Protein AF-A0A4R5IW03-F1 (afdb_monomer)

Structure (mmCIF, N/CA/C/O backbone):
data_AF-A0A4R5IW03-F1
#
_entry.id   AF-A0A4R5IW03-F1
#
loop_
_atom_site.group_PDB
_atom_site.id
_atom_site.type_symbol
_atom_site.label_atom_id
_atom_site.label_alt_id
_atom_site.label_comp_id
_atom_site.label_asym_id
_atom_site.label_entity_id
_atom_site.label_seq_id
_atom_site.pdbx_PDB_ins_code
_atom_site.Cartn_x
_atom_site.Cartn_y
_atom_site.Cartn_z
_atom_site.occupancy
_atom_site.B_iso_or_equiv
_atom_site.auth_seq_id
_atom_site.auth_comp_id
_atom_site.auth_asym_id
_atom_site.auth_atom_id
_atom_site.pdbx_PDB_model_num
ATOM 1 N N . MET A 1 1 ? 7.936 21.642 -3.792 1.00 61.12 1 MET A N 1
ATOM 2 C CA . MET A 1 1 ? 7.624 20.303 -4.333 1.00 61.12 1 MET A CA 1
ATOM 3 C C . MET A 1 1 ? 8.398 19.291 -3.531 1.00 61.12 1 MET A C 1
ATOM 5 O O . MET A 1 1 ? 9.571 19.540 -3.290 1.00 61.12 1 MET A O 1
ATOM 9 N N . THR A 1 2 ? 7.746 18.208 -3.122 1.00 87.06 2 THR A N 1
ATOM 10 C CA . THR A 1 2 ? 8.348 17.177 -2.263 1.00 87.06 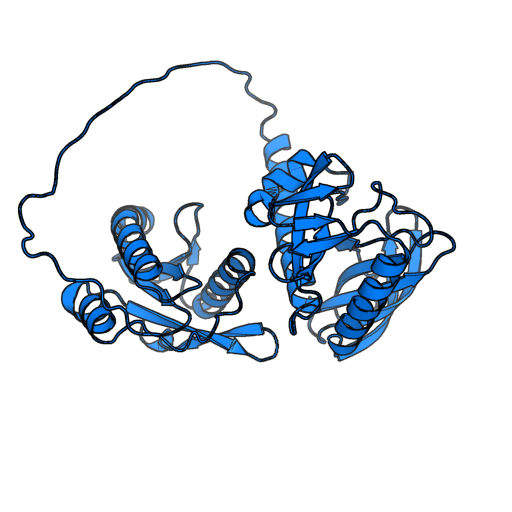2 THR A CA 1
ATOM 11 C C . THR A 1 2 ? 8.975 16.047 -3.082 1.00 87.06 2 THR A C 1
ATOM 13 O O . THR A 1 2 ? 9.985 15.494 -2.666 1.00 87.06 2 THR A O 1
ATOM 16 N N . TYR A 1 3 ? 8.453 15.765 -4.283 1.00 93.31 3 TYR A N 1
ATOM 17 C CA . TYR A 1 3 ? 8.905 14.655 -5.127 1.00 93.31 3 TYR A CA 1
ATOM 18 C C . TYR A 1 3 ? 9.356 15.091 -6.526 1.00 93.31 3 TYR A C 1
ATOM 20 O O . TYR A 1 3 ? 8.884 16.088 -7.084 1.00 93.31 3 TYR A O 1
ATOM 28 N N . ARG A 1 4 ? 10.226 14.278 -7.127 1.00 96.19 4 ARG A N 1
ATOM 29 C CA . ARG A 1 4 ? 10.665 14.348 -8.524 1.00 96.19 4 ARG A CA 1
ATOM 30 C C . ARG A 1 4 ? 10.473 12.988 -9.195 1.00 96.19 4 ARG A C 1
ATOM 32 O O . ARG A 1 4 ? 10.870 11.968 -8.649 1.00 96.19 4 ARG A O 1
ATOM 39 N N . GLU A 1 5 ? 9.882 12.964 -10.386 1.00 96.06 5 GLU A N 1
ATOM 40 C CA . GLU A 1 5 ? 9.809 11.745 -11.197 1.00 96.06 5 GLU A CA 1
ATOM 41 C C . GLU A 1 5 ? 11.190 11.404 -11.765 1.00 96.06 5 GLU A C 1
ATOM 43 O O . GLU A 1 5 ? 11.862 12.257 -12.345 1.00 96.06 5 GLU A O 1
ATOM 48 N N . VAL A 1 6 ? 11.590 10.139 -11.643 1.00 94.94 6 VAL A N 1
ATOM 49 C CA . VAL A 1 6 ? 12.798 9.619 -12.286 1.00 94.94 6 VAL A CA 1
ATOM 50 C C . VAL A 1 6 ? 12.490 9.309 -13.754 1.00 94.94 6 VAL A C 1
ATOM 52 O O . VAL A 1 6 ? 11.756 8.365 -14.055 1.00 94.94 6 VAL A O 1
ATOM 55 N N . ASP A 1 7 ? 13.057 10.090 -14.675 1.00 91.81 7 ASP A N 1
ATOM 56 C CA . ASP A 1 7 ? 12.850 9.968 -16.127 1.00 91.81 7 ASP A CA 1
ATOM 57 C C . ASP A 1 7 ? 14.090 9.482 -16.907 1.00 91.81 7 ASP A C 1
ATOM 59 O O . ASP A 1 7 ? 13.977 9.097 -18.077 1.00 91.81 7 ASP A O 1
ATOM 63 N N . ASP A 1 8 ? 15.257 9.415 -16.260 1.00 92.06 8 ASP A N 1
ATOM 64 C CA . ASP A 1 8 ? 16.466 8.816 -16.826 1.00 92.06 8 ASP A CA 1
ATOM 65 C C . ASP A 1 8 ? 16.325 7.288 -16.938 1.00 92.06 8 ASP A C 1
ATOM 67 O O . ASP A 1 8 ? 16.078 6.575 -15.960 1.00 92.06 8 ASP A O 1
ATOM 71 N N . SER A 1 9 ? 16.513 6.754 -18.147 1.00 89.94 9 SER A N 1
ATOM 72 C CA . SER A 1 9 ? 16.302 5.329 -18.418 1.00 89.94 9 SER A CA 1
ATOM 73 C C . SER A 1 9 ? 17.316 4.416 -17.728 1.00 89.94 9 SER A C 1
ATOM 75 O O . SER A 1 9 ? 16.971 3.280 -17.390 1.00 89.94 9 SER A O 1
ATOM 77 N N . LYS A 1 10 ? 18.541 4.883 -17.452 1.00 91.75 10 LYS A N 1
ATOM 78 C CA . LYS A 1 10 ? 19.522 4.104 -16.685 1.00 91.75 10 LYS A CA 1
ATOM 79 C C . LYS A 1 10 ? 19.106 4.030 -15.221 1.00 91.75 10 LYS A C 1
ATOM 81 O O . LYS A 1 10 ? 19.156 2.937 -14.655 1.00 91.75 10 LYS A O 1
ATOM 86 N N . LEU A 1 11 ? 18.653 5.137 -14.630 1.00 94.00 11 LEU A N 1
ATOM 87 C CA . LEU A 1 11 ? 18.144 5.157 -13.255 1.00 94.00 11 LEU A CA 1
ATOM 88 C C . LEU A 1 11 ? 16.886 4.295 -13.112 1.00 94.00 11 LEU A C 1
ATOM 90 O O . LEU A 1 11 ? 16.838 3.441 -12.229 1.00 94.00 11 LEU A O 1
ATOM 94 N N . ILE A 1 12 ? 15.922 4.400 -14.034 1.00 93.38 12 ILE A N 1
ATOM 95 C CA . ILE A 1 12 ? 14.735 3.525 -14.057 1.00 93.38 12 ILE A CA 1
ATOM 96 C C . ILE A 1 12 ? 15.151 2.048 -14.066 1.00 93.38 12 ILE A C 1
ATOM 98 O O . ILE A 1 12 ? 14.625 1.246 -13.294 1.00 93.38 12 ILE A O 1
ATOM 102 N N . GLN A 1 13 ? 16.124 1.666 -14.900 1.00 91.69 13 GLN A N 1
ATOM 103 C CA . GLN A 1 13 ? 16.616 0.288 -14.937 1.00 91.69 13 GLN A CA 1
ATOM 104 C C . GLN A 1 13 ? 17.318 -0.131 -13.636 1.00 91.69 13 GLN A C 1
ATOM 106 O O . GLN A 1 13 ? 17.194 -1.287 -13.226 1.00 91.69 13 GLN A O 1
ATOM 111 N N . GLN A 1 14 ? 18.053 0.771 -12.982 1.00 94.25 14 GLN A N 1
ATOM 112 C CA . GLN A 1 14 ? 18.681 0.509 -11.684 1.00 94.25 14 GLN A CA 1
ATOM 113 C C . GLN A 1 14 ? 17.633 0.310 -10.583 1.00 94.25 14 GLN A C 1
ATOM 115 O O . GLN A 1 14 ? 17.686 -0.691 -9.867 1.00 94.25 14 GLN A O 1
ATOM 120 N N . HIS A 1 15 ? 16.644 1.199 -10.485 1.00 95.19 15 HIS A N 1
ATOM 121 C CA . HIS A 1 15 ? 15.556 1.079 -9.515 1.00 95.19 15 HIS A CA 1
ATOM 122 C C . HIS A 1 15 ? 14.687 -0.149 -9.788 1.00 95.19 15 HIS A C 1
ATOM 124 O O . HIS A 1 15 ? 14.354 -0.876 -8.857 1.00 95.19 15 HIS A O 1
ATOM 130 N N . HIS A 1 16 ? 14.425 -0.486 -11.054 1.00 94.12 16 HIS A N 1
ATOM 131 C CA . HIS A 1 16 ? 13.744 -1.733 -11.391 1.00 94.12 16 HIS A CA 1
ATOM 132 C C . HIS A 1 16 ? 14.537 -2.973 -10.948 1.00 94.12 16 HIS A C 1
ATOM 134 O O . HIS A 1 16 ? 13.944 -3.929 -10.455 1.00 94.12 16 HIS A O 1
ATOM 140 N N . LYS A 1 17 ? 15.872 -2.988 -11.078 1.00 93.88 17 LYS A N 1
ATOM 141 C CA . LYS A 1 17 ? 16.681 -4.107 -10.558 1.00 93.88 17 LYS A CA 1
ATOM 142 C C . LYS A 1 17 ? 16.504 -4.266 -9.047 1.00 93.88 17 LYS A C 1
ATOM 144 O O . LYS A 1 17 ? 16.357 -5.395 -8.581 1.00 93.88 17 LYS A O 1
ATOM 149 N N . LYS A 1 18 ? 16.479 -3.157 -8.298 1.00 94.56 18 LYS A N 1
ATOM 150 C CA . LYS A 1 18 ? 16.206 -3.169 -6.853 1.00 94.56 18 LYS A CA 1
ATOM 151 C C . LYS A 1 18 ? 14.794 -3.671 -6.544 1.00 94.56 18 LYS A C 1
ATOM 153 O O . LYS A 1 18 ? 14.660 -4.583 -5.733 1.00 94.56 18 LYS A O 1
ATOM 158 N N . LEU A 1 19 ? 13.784 -3.153 -7.250 1.00 94.31 19 LEU A N 1
ATOM 159 C CA . LEU A 1 19 ? 12.386 -3.583 -7.147 1.00 94.31 19 LEU A CA 1
ATOM 160 C C . LEU A 1 19 ? 12.282 -5.093 -7.350 1.00 94.31 19 LEU A C 1
ATOM 162 O O . LEU A 1 19 ? 11.796 -5.812 -6.488 1.00 94.31 19 LEU A O 1
ATOM 166 N N . SER A 1 20 ? 12.809 -5.589 -8.468 1.00 93.12 20 SER A N 1
ATOM 167 C CA . SER A 1 20 ? 12.743 -7.004 -8.823 1.00 93.12 20 SER A CA 1
ATOM 168 C C . SER A 1 20 ? 13.432 -7.881 -7.778 1.00 93.12 20 SER A C 1
ATOM 170 O O . SER A 1 20 ? 12.866 -8.884 -7.352 1.00 93.12 20 SER A O 1
ATOM 172 N N . ALA A 1 21 ? 14.606 -7.476 -7.283 1.00 92.50 21 ALA A N 1
ATOM 173 C CA . ALA A 1 21 ? 15.291 -8.194 -6.213 1.00 92.50 21 ALA A CA 1
ATOM 174 C C . ALA A 1 21 ? 14.479 -8.215 -4.905 1.00 92.50 21 ALA A C 1
ATOM 176 O O . ALA A 1 21 ? 14.406 -9.256 -4.255 1.00 92.50 21 ALA A O 1
ATOM 177 N N . ALA A 1 22 ? 13.856 -7.098 -4.524 1.00 89.31 22 ALA A N 1
ATOM 178 C CA . ALA A 1 22 ? 13.010 -7.020 -3.336 1.00 89.31 22 ALA A CA 1
ATOM 179 C C . ALA A 1 22 ? 11.758 -7.902 -3.461 1.00 89.31 22 ALA A C 1
ATOM 181 O O . ALA A 1 22 ? 11.463 -8.672 -2.551 1.00 89.31 22 ALA A O 1
ATOM 182 N N . LEU A 1 23 ? 11.075 -7.867 -4.607 1.00 90.94 23 LEU A N 1
ATOM 183 C CA . LEU A 1 23 ? 9.872 -8.666 -4.856 1.00 90.94 23 LEU A CA 1
ATOM 184 C C . LEU A 1 23 ? 10.171 -10.165 -4.949 1.00 90.94 23 LEU A C 1
ATOM 186 O O . LEU A 1 23 ? 9.410 -10.972 -4.423 1.00 90.94 23 LEU A O 1
ATOM 190 N N . ILE A 1 24 ? 11.295 -10.549 -5.567 1.00 89.56 24 ILE A N 1
ATOM 191 C CA . ILE A 1 24 ? 11.743 -11.948 -5.601 1.00 89.56 24 ILE A CA 1
ATOM 192 C C . ILE A 1 24 ? 12.060 -12.444 -4.188 1.00 89.56 24 ILE A C 1
ATOM 194 O O . ILE A 1 24 ? 11.679 -13.558 -3.853 1.00 89.56 24 ILE A O 1
ATOM 198 N N . ARG A 1 25 ? 12.719 -11.631 -3.349 1.00 86.88 25 ARG A N 1
ATOM 199 C CA . ARG A 1 25 ? 12.974 -11.989 -1.942 1.00 86.88 25 ARG A CA 1
ATOM 200 C C . ARG A 1 25 ? 11.694 -12.066 -1.106 1.00 86.88 25 ARG A C 1
ATOM 202 O O . ARG A 1 25 ? 11.636 -12.870 -0.186 1.00 86.88 25 ARG A O 1
ATOM 209 N N . GLY A 1 26 ? 10.707 -11.217 -1.394 1.00 81.81 26 GLY A N 1
ATOM 210 C CA . GLY A 1 26 ? 9.421 -11.207 -0.693 1.00 81.81 26 GLY A CA 1
ATOM 211 C C . GLY A 1 26 ? 8.514 -12.385 -1.061 1.00 81.81 26 GLY A C 1
ATOM 212 O O . GLY A 1 26 ? 7.718 -12.821 -0.234 1.00 81.81 26 GLY A O 1
ATOM 213 N N . GLY A 1 27 ? 8.634 -12.917 -2.281 1.00 86.19 27 GLY A N 1
ATOM 214 C CA . GLY A 1 27 ? 7.910 -14.111 -2.712 1.00 86.19 27 GLY A CA 1
ATOM 215 C C . GLY A 1 27 ? 8.445 -15.378 -2.040 1.00 86.19 27 GLY A C 1
ATOM 216 O O . GLY A 1 27 ? 9.627 -15.693 -2.150 1.00 86.19 27 GLY A O 1
ATOM 217 N N . LYS A 1 28 ? 7.570 -16.133 -1.371 1.00 88.94 28 LYS A N 1
ATOM 218 C CA . LYS A 1 28 ? 7.927 -17.384 -0.679 1.00 88.94 28 LYS A CA 1
ATOM 219 C C . LYS A 1 28 ? 7.776 -18.622 -1.559 1.00 88.94 28 LYS A C 1
ATOM 221 O O . LYS A 1 28 ? 8.452 -19.620 -1.330 1.00 88.94 28 LYS A O 1
ATOM 226 N N . PHE A 1 29 ? 6.898 -18.561 -2.557 1.00 92.38 29 PHE A N 1
ATOM 227 C CA . PHE A 1 29 ? 6.566 -19.695 -3.417 1.00 92.38 29 PHE A CA 1
ATOM 228 C C . PHE A 1 29 ? 6.685 -19.310 -4.886 1.00 92.38 29 PHE A C 1
ATOM 230 O O . PHE A 1 29 ? 6.444 -18.161 -5.250 1.00 92.38 29 PHE A O 1
ATOM 237 N N . ARG A 1 30 ? 7.054 -20.264 -5.746 1.00 95.06 30 ARG A N 1
ATOM 238 C CA . ARG A 1 30 ? 7.255 -20.007 -7.174 1.00 95.06 30 ARG A CA 1
ATOM 239 C C . ARG A 1 30 ? 6.771 -21.171 -8.023 1.00 95.06 30 ARG A C 1
ATOM 241 O O . ARG A 1 30 ? 7.189 -22.301 -7.811 1.00 95.06 30 ARG A O 1
ATOM 248 N N . GLU A 1 31 ? 5.963 -20.878 -9.035 1.00 95.25 31 GLU A N 1
ATOM 249 C CA . GLU A 1 31 ? 5.455 -21.881 -9.978 1.00 95.25 31 GLU A CA 1
ATOM 250 C C . GLU A 1 31 ? 5.189 -21.278 -11.361 1.00 95.25 31 GLU A C 1
ATOM 252 O O . GLU A 1 31 ? 5.128 -20.059 -11.525 1.00 95.25 31 GLU A O 1
ATOM 257 N N . LYS A 1 32 ? 5.064 -22.125 -12.388 1.00 96.81 32 LYS A N 1
ATOM 258 C CA . LYS A 1 32 ? 4.632 -21.679 -13.719 1.00 96.81 32 LYS A CA 1
ATOM 259 C C . LYS A 1 32 ? 3.111 -21.598 -13.756 1.00 96.81 32 LYS A C 1
ATOM 261 O O . LYS A 1 32 ? 2.446 -22.586 -13.471 1.00 96.81 32 LYS A O 1
ATOM 266 N N . ARG A 1 33 ? 2.575 -20.448 -14.159 1.00 96.31 33 ARG A N 1
ATOM 267 C CA . ARG A 1 33 ? 1.131 -20.200 -14.252 1.00 96.31 33 ARG A CA 1
ATOM 268 C C . ARG A 1 33 ? 0.762 -19.546 -15.571 1.00 96.31 33 ARG A C 1
ATOM 270 O O . ARG A 1 33 ? 1.589 -18.873 -16.189 1.00 96.31 33 ARG A O 1
ATOM 277 N N . ILE A 1 34 ? -0.484 -19.766 -15.979 1.00 95.44 34 ILE A N 1
ATOM 278 C CA . ILE A 1 34 ? -1.123 -19.049 -17.082 1.00 95.44 34 ILE A CA 1
ATOM 279 C C . ILE A 1 34 ? -1.627 -17.717 -16.524 1.00 95.44 34 ILE A C 1
ATOM 281 O O . ILE A 1 34 ? -2.351 -17.703 -15.530 1.00 95.44 34 ILE A O 1
ATOM 285 N N . ILE A 1 35 ? -1.235 -16.615 -17.154 1.00 93.44 35 ILE A N 1
ATOM 286 C CA . ILE A 1 35 ? -1.664 -15.253 -16.827 1.00 93.44 35 ILE A CA 1
ATOM 287 C C . ILE A 1 35 ? -2.518 -14.751 -17.989 1.00 93.44 35 ILE A C 1
ATOM 289 O O . ILE A 1 35 ? -2.038 -14.722 -19.125 1.00 93.44 35 ILE A O 1
ATOM 293 N N . GLY A 1 36 ? -3.768 -14.386 -17.711 1.00 85.94 36 GLY A N 1
ATOM 294 C CA . GLY A 1 36 ? -4.729 -13.892 -18.695 1.00 85.94 36 GLY A CA 1
ATOM 295 C C . GLY A 1 36 ? -4.754 -12.365 -18.788 1.00 85.94 36 GLY A C 1
ATOM 296 O O . GLY A 1 36 ? -4.564 -11.665 -17.794 1.00 85.94 36 GLY A O 1
ATOM 297 N N . TYR A 1 37 ? -5.003 -11.852 -19.990 1.00 81.25 37 TYR A N 1
ATOM 298 C CA . TYR A 1 37 ? -5.230 -10.438 -20.297 1.00 81.25 37 TYR A CA 1
ATOM 299 C C . TYR A 1 37 ? -6.175 -10.316 -21.511 1.00 81.25 37 TYR A C 1
ATOM 301 O O . TYR A 1 37 ? -6.362 -11.298 -22.227 1.00 81.25 37 TYR A O 1
ATOM 309 N N . PRO A 1 38 ? -6.781 -9.146 -21.795 1.00 66.44 38 PRO A N 1
ATOM 310 C CA . PRO A 1 38 ? -7.857 -9.045 -22.793 1.00 66.44 38 PRO A CA 1
ATOM 311 C C . PRO A 1 38 ? -7.519 -9.585 -24.194 1.00 66.44 38 PRO A C 1
ATOM 313 O O . PRO A 1 38 ? -8.388 -10.113 -24.878 1.00 66.44 38 PRO A O 1
ATOM 316 N N . SER A 1 39 ? -6.258 -9.485 -24.623 1.00 72.50 39 SER A N 1
ATOM 317 C CA . SER A 1 39 ? -5.793 -9.956 -25.934 1.00 72.50 39 SER A CA 1
ATOM 318 C C . SER A 1 39 ? -5.205 -11.376 -25.944 1.00 72.50 39 SER A C 1
ATOM 320 O O . SER A 1 39 ? -4.727 -11.816 -26.989 1.00 72.50 39 SER A O 1
ATOM 322 N N . GLY A 1 40 ? -5.206 -12.105 -24.820 1.00 86.56 40 GLY A N 1
ATOM 323 C CA . GLY A 1 40 ? -4.716 -13.483 -24.771 1.00 86.56 40 GLY A CA 1
ATOM 324 C C . GLY A 1 40 ? -4.199 -13.933 -23.405 1.00 86.56 40 GLY A C 1
ATOM 325 O O . GLY A 1 40 ? -4.664 -13.510 -22.352 1.00 86.56 40 GLY A O 1
ATOM 326 N N . HIS A 1 41 ? -3.234 -14.847 -23.419 1.00 92.06 41 HIS A N 1
ATOM 327 C CA . HIS A 1 41 ? -2.620 -15.370 -22.205 1.00 92.06 41 HIS A CA 1
ATOM 328 C C . HIS A 1 41 ? -1.138 -15.672 -22.420 1.00 92.06 41 HIS A C 1
ATOM 330 O O . HIS A 1 41 ? -0.673 -15.873 -23.542 1.00 92.06 41 HIS A O 1
ATOM 336 N N . THR A 1 42 ? -0.384 -15.725 -21.326 1.00 92.81 42 THR A N 1
ATOM 337 C CA . THR A 1 42 ? 1.023 -16.132 -21.340 1.00 92.81 42 THR A CA 1
ATOM 338 C C . THR A 1 42 ? 1.325 -17.067 -20.180 1.00 92.81 42 THR A C 1
ATOM 340 O O . THR A 1 42 ? 0.796 -16.895 -19.084 1.00 92.81 42 THR A O 1
ATOM 343 N N . THR A 1 43 ? 2.199 -18.048 -20.401 1.00 96.12 43 THR A N 1
ATOM 344 C CA . THR A 1 43 ? 2.658 -18.956 -19.344 1.00 96.12 43 THR A CA 1
ATOM 345 C C . THR A 1 43 ? 4.021 -18.511 -18.840 1.00 96.12 43 THR A C 1
ATOM 347 O O . THR A 1 43 ? 4.998 -18.496 -19.596 1.00 96.12 43 THR A O 1
ATOM 350 N N . ARG A 1 44 ? 4.114 -18.148 -17.558 1.00 96.12 44 ARG A N 1
ATOM 351 C CA . ARG A 1 44 ? 5.334 -17.586 -16.958 1.00 96.12 44 ARG A CA 1
ATOM 352 C C . ARG A 1 44 ? 5.567 -18.105 -15.540 1.00 96.12 44 ARG A C 1
ATOM 354 O O . ARG A 1 44 ? 4.617 -18.514 -14.880 1.00 96.12 44 ARG A O 1
ATOM 361 N N . PRO A 1 45 ? 6.823 -18.107 -15.057 1.00 95.69 45 PRO A N 1
ATOM 362 C CA . PRO A 1 45 ? 7.091 -18.290 -13.639 1.00 95.69 45 PRO A CA 1
ATOM 363 C C . PRO A 1 45 ? 6.573 -17.079 -12.853 1.00 95.69 45 PRO A C 1
ATOM 365 O O . PRO A 1 45 ? 6.891 -15.935 -13.183 1.00 95.69 45 PRO A O 1
ATOM 368 N N . VAL A 1 46 ? 5.815 -17.353 -11.803 1.00 95.31 46 VAL A N 1
ATOM 369 C CA . VAL A 1 46 ? 5.170 -16.374 -10.931 1.00 95.31 46 VAL A CA 1
ATOM 370 C C . VAL A 1 46 ? 5.638 -16.616 -9.501 1.00 95.31 46 VAL A C 1
ATOM 372 O O . VAL A 1 46 ? 5.774 -17.769 -9.095 1.00 95.31 46 VAL A O 1
ATOM 375 N N . ASN A 1 47 ? 5.914 -15.543 -8.758 1.00 94.75 47 ASN A N 1
ATOM 376 C CA . ASN A 1 47 ? 6.246 -15.620 -7.336 1.00 94.75 47 ASN A CA 1
ATOM 377 C C . ASN A 1 47 ? 5.019 -15.228 -6.511 1.00 94.75 47 ASN A C 1
ATOM 379 O O . ASN A 1 47 ? 4.458 -14.162 -6.747 1.00 94.75 47 ASN A O 1
ATOM 383 N N . PHE A 1 48 ? 4.635 -16.058 -5.547 1.00 94.19 48 PHE A N 1
ATOM 384 C CA . PHE A 1 48 ? 3.543 -15.811 -4.610 1.00 94.19 48 PHE A CA 1
ATOM 385 C C . PHE A 1 48 ? 4.100 -15.426 -3.241 1.00 94.19 48 PHE A C 1
ATOM 387 O O . PHE A 1 48 ? 5.091 -15.998 -2.774 1.00 94.19 48 PHE A O 1
ATOM 394 N N . LEU A 1 49 ? 3.448 -14.470 -2.584 1.00 88.38 49 LEU A N 1
ATOM 395 C CA . LEU A 1 49 ? 3.806 -14.018 -1.241 1.00 88.38 49 LEU A CA 1
ATOM 396 C C . LEU A 1 49 ? 3.622 -15.133 -0.197 1.00 88.38 49 LEU A C 1
ATOM 398 O O . LEU A 1 49 ? 4.435 -15.280 0.715 1.00 88.38 49 LEU A O 1
ATOM 402 N N . ASN A 1 50 ? 2.558 -15.926 -0.326 1.00 86.94 50 ASN A N 1
ATOM 403 C CA . ASN A 1 50 ? 2.223 -17.042 0.558 1.00 86.94 50 ASN A CA 1
ATOM 404 C C . ASN A 1 50 ? 1.486 -18.156 -0.226 1.00 86.94 50 ASN A C 1
ATOM 406 O O . ASN A 1 50 ? 1.455 -18.129 -1.452 1.00 86.94 50 ASN A O 1
ATOM 410 N N . ASN A 1 51 ? 0.931 -19.154 0.461 1.00 88.00 51 ASN A N 1
ATOM 411 C CA . ASN A 1 51 ? 0.182 -20.263 -0.145 1.00 88.00 51 ASN A CA 1
ATOM 412 C C . ASN A 1 51 ? -1.334 -20.216 0.146 1.00 88.00 51 ASN A C 1
ATOM 414 O O . ASN A 1 51 ? -2.012 -21.232 -0.002 1.00 88.00 51 ASN A O 1
ATOM 418 N N . GLY A 1 52 ? -1.858 -19.064 0.577 1.00 82.75 52 GLY A N 1
ATOM 419 C CA . GLY A 1 52 ? -3.288 -18.862 0.820 1.00 82.75 52 GLY A CA 1
ATOM 420 C C . GLY A 1 52 ? -4.109 -18.759 -0.470 1.00 82.75 52 GLY A C 1
ATOM 421 O O . GLY A 1 52 ? -3.555 -18.630 -1.561 1.00 82.75 52 GLY A O 1
ATOM 422 N N . GLU A 1 53 ? -5.438 -18.801 -0.333 1.00 79.38 53 GLU A N 1
ATOM 423 C CA . GLU A 1 53 ? -6.401 -18.679 -1.446 1.00 79.38 53 GLU A CA 1
ATOM 424 C C . GLU A 1 53 ? -6.237 -17.374 -2.238 1.00 79.38 53 GLU A C 1
ATOM 426 O O . GLU A 1 53 ? -6.275 -17.379 -3.467 1.00 79.38 53 GLU A O 1
ATOM 431 N N . ASP A 1 54 ? -5.985 -16.271 -1.536 1.00 82.31 54 ASP A N 1
ATOM 432 C CA . ASP A 1 54 ? -5.946 -14.923 -2.106 1.00 82.31 54 ASP A CA 1
ATOM 433 C C . ASP A 1 54 ? -4.526 -14.332 -2.098 1.00 82.31 54 ASP A C 1
ATOM 435 O O . ASP A 1 54 ? -4.281 -13.170 -1.773 1.00 82.31 54 ASP A O 1
ATOM 439 N N . SER A 1 55 ? -3.534 -15.176 -2.389 1.00 88.44 55 SER A N 1
ATOM 440 C CA . SER A 1 55 ? -2.135 -14.773 -2.299 1.00 88.44 55 SER A CA 1
ATOM 441 C C . SER A 1 55 ? -1.760 -13.760 -3.377 1.00 88.44 55 SER A C 1
ATOM 443 O O . SER A 1 55 ? -2.023 -13.968 -4.564 1.00 88.44 55 SER A O 1
ATOM 445 N N . VAL A 1 56 ? -1.078 -12.684 -2.974 1.00 90.06 56 VAL A N 1
ATOM 446 C CA . VAL A 1 56 ? -0.493 -11.719 -3.910 1.00 90.06 56 VAL A CA 1
ATOM 447 C C . VAL A 1 56 ? 0.599 -12.408 -4.711 1.00 90.06 56 VAL A C 1
ATOM 449 O O . VAL A 1 56 ? 1.509 -13.028 -4.149 1.00 90.06 56 VAL A O 1
ATOM 452 N N . TRP A 1 57 ? 0.541 -12.247 -6.025 1.00 93.94 57 TRP A N 1
ATOM 453 C CA . TRP A 1 57 ? 1.541 -12.763 -6.934 1.00 93.94 57 TRP A CA 1
ATOM 454 C C . TRP A 1 57 ? 2.194 -11.665 -7.765 1.00 93.94 57 TRP A C 1
ATOM 456 O O . TRP A 1 57 ? 1.596 -10.631 -8.055 1.00 93.94 57 TRP A O 1
ATOM 466 N N . TYR A 1 58 ? 3.442 -11.912 -8.159 1.00 95.12 58 TYR A N 1
ATOM 467 C CA . TYR A 1 58 ? 4.253 -11.023 -8.984 1.00 95.12 58 TYR A CA 1
ATOM 468 C C . TYR A 1 58 ? 4.929 -11.787 -10.124 1.00 95.12 58 TYR A C 1
ATOM 470 O O . TYR A 1 58 ? 5.540 -12.847 -9.928 1.00 95.12 58 TYR A O 1
ATOM 478 N N . CYS A 1 59 ? 4.869 -11.209 -11.323 1.00 95.06 59 CYS A N 1
ATOM 479 C CA . CYS A 1 59 ? 5.599 -11.670 -12.494 1.00 95.06 59 CYS A CA 1
ATOM 480 C C . CYS A 1 59 ? 6.247 -10.486 -13.217 1.00 95.06 59 CYS A C 1
ATOM 482 O O . CYS A 1 59 ? 5.620 -9.446 -13.410 1.00 95.06 59 CYS A O 1
ATOM 484 N N . SER A 1 60 ? 7.493 -10.656 -13.659 1.00 94.75 60 SER A N 1
ATOM 485 C CA . SER A 1 60 ? 8.198 -9.638 -14.433 1.00 94.75 60 SER A CA 1
ATOM 486 C C . SER A 1 60 ? 9.038 -10.244 -15.539 1.00 94.75 60 SER A C 1
ATOM 488 O O . SER A 1 60 ? 9.628 -11.318 -15.385 1.00 94.75 60 SER A O 1
ATOM 490 N N . TRP A 1 61 ? 9.085 -9.547 -16.668 1.00 93.44 61 TRP A N 1
ATOM 491 C CA . TRP A 1 61 ? 9.962 -9.865 -17.783 1.00 93.44 61 TRP A CA 1
ATOM 492 C C . TRP A 1 61 ? 10.258 -8.613 -18.603 1.00 93.44 61 TRP A C 1
ATOM 494 O O . TRP A 1 61 ? 9.622 -7.570 -18.461 1.00 93.44 61 TRP A O 1
ATOM 504 N N . LYS A 1 62 ? 11.237 -8.729 -19.496 1.00 92.56 62 LYS A N 1
ATOM 505 C CA . LYS A 1 62 ? 11.547 -7.700 -20.486 1.00 92.56 62 LYS A CA 1
ATOM 506 C C . LYS A 1 62 ? 11.050 -8.148 -21.850 1.00 92.56 62 LYS A C 1
ATOM 508 O O . LYS A 1 62 ? 11.249 -9.306 -22.219 1.00 92.56 62 LYS A O 1
ATOM 513 N N . ASN A 1 63 ? 10.411 -7.246 -22.580 1.00 87.62 63 ASN A N 1
ATOM 514 C CA . ASN A 1 63 ? 10.220 -7.371 -24.021 1.00 87.62 63 ASN A CA 1
ATOM 515 C C . ASN A 1 63 ? 11.167 -6.382 -24.738 1.00 87.62 63 ASN A C 1
ATOM 517 O O . ASN A 1 63 ? 12.062 -5.821 -24.106 1.00 87.62 63 ASN A O 1
ATOM 521 N N . ASN A 1 64 ? 11.007 -6.192 -26.049 1.00 82.75 64 ASN A N 1
ATOM 522 C CA . ASN A 1 64 ? 11.926 -5.368 -26.846 1.00 82.75 64 ASN A CA 1
ATOM 523 C C . ASN A 1 64 ? 11.929 -3.879 -26.458 1.00 82.75 64 ASN A C 1
ATOM 525 O O . ASN A 1 64 ? 12.918 -3.190 -26.700 1.00 82.75 64 ASN A O 1
ATOM 529 N N . GLU A 1 65 ? 10.852 -3.373 -25.857 1.00 87.88 65 GLU A N 1
ATOM 530 C CA . GLU A 1 65 ? 10.691 -1.942 -25.576 1.00 87.88 65 GLU A CA 1
ATOM 531 C C . GLU A 1 65 ? 10.499 -1.629 -24.090 1.00 87.88 65 GLU A C 1
ATOM 533 O O . GLU A 1 65 ? 10.751 -0.502 -23.651 1.00 87.88 65 GLU A O 1
ATOM 538 N N . GLU A 1 66 ? 10.038 -2.607 -23.313 1.00 92.69 66 GLU A N 1
ATOM 539 C CA . GLU A 1 66 ? 9.430 -2.400 -22.008 1.00 92.69 66 GLU A CA 1
ATOM 540 C C . GLU A 1 66 ? 9.817 -3.492 -21.011 1.00 92.69 66 GLU A C 1
ATOM 542 O O . GLU A 1 66 ? 10.063 -4.658 -21.331 1.00 92.69 66 GLU A O 1
ATOM 547 N N . ILE A 1 67 ? 9.847 -3.078 -19.754 1.00 93.38 67 ILE A N 1
ATOM 548 C CA . ILE A 1 67 ? 9.866 -3.945 -18.594 1.00 93.38 67 ILE A CA 1
ATOM 549 C C . ILE A 1 67 ? 8.417 -4.093 -18.159 1.00 93.38 67 ILE A C 1
ATOM 551 O O . ILE A 1 67 ? 7.791 -3.110 -17.761 1.00 93.38 67 ILE A O 1
ATOM 555 N N . VAL A 1 68 ? 7.901 -5.313 -18.235 1.00 93.62 68 VAL A N 1
ATOM 556 C CA . VAL A 1 68 ? 6.540 -5.632 -17.817 1.00 93.62 68 VAL A CA 1
ATOM 557 C C . VAL A 1 68 ? 6.584 -6.109 -16.374 1.00 93.62 68 VAL A C 1
ATOM 559 O O . VAL A 1 68 ? 7.370 -6.996 -16.047 1.00 93.62 68 VAL A O 1
ATOM 562 N N . ASN A 1 69 ? 5.753 -5.521 -15.516 1.00 94.81 69 ASN A N 1
ATOM 563 C CA . ASN A 1 69 ? 5.610 -5.925 -14.119 1.00 94.81 69 ASN A CA 1
ATOM 564 C C . ASN A 1 69 ? 4.129 -6.099 -13.822 1.00 94.81 69 ASN A C 1
ATOM 566 O O . ASN A 1 69 ? 3.394 -5.114 -13.772 1.00 94.81 69 ASN A O 1
ATOM 570 N N . LEU A 1 70 ? 3.716 -7.348 -13.644 1.00 93.88 70 LEU A N 1
ATOM 571 C CA . LEU A 1 70 ? 2.337 -7.728 -13.391 1.00 93.88 70 LEU A CA 1
ATOM 572 C C . LEU A 1 70 ? 2.170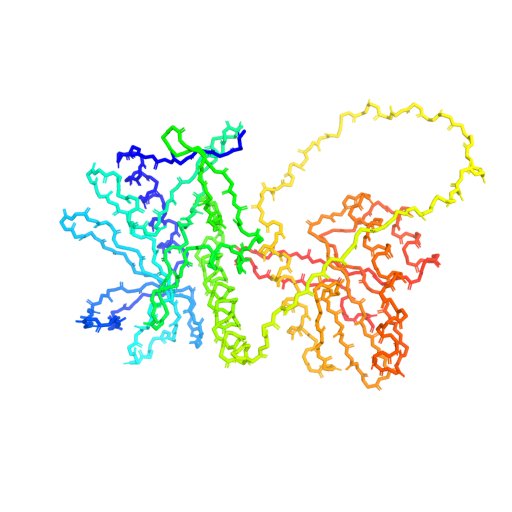 -8.182 -11.950 1.00 93.88 70 LEU A C 1
ATOM 574 O O . LEU A 1 70 ? 2.993 -8.946 -11.435 1.00 93.88 70 LEU A O 1
ATOM 578 N N . PHE A 1 71 ? 1.067 -7.752 -11.355 1.00 92.56 71 PHE A N 1
ATOM 579 C CA . PHE A 1 71 ? 0.634 -8.155 -10.030 1.00 92.56 71 PHE A CA 1
ATOM 580 C C . PHE A 1 71 ? -0.820 -8.590 -10.081 1.00 92.56 71 PHE A C 1
ATOM 582 O O . PHE A 1 71 ? -1.605 -8.053 -10.867 1.00 92.56 71 PHE A O 1
ATOM 589 N N . GLY A 1 72 ? -1.184 -9.525 -9.218 1.00 90.69 72 GLY A N 1
ATOM 590 C CA . GLY A 1 72 ? -2.569 -9.914 -9.014 1.00 90.69 72 GLY A CA 1
ATOM 591 C C . GLY A 1 72 ? -2.724 -10.812 -7.802 1.00 90.69 72 GLY A C 1
ATOM 592 O O . GLY A 1 72 ? -1.799 -10.931 -6.993 1.00 90.69 72 GLY A O 1
ATOM 593 N N . ARG A 1 73 ? -3.873 -11.482 -7.714 1.00 89.12 73 ARG A N 1
ATOM 594 C CA . ARG A 1 73 ? -4.139 -12.492 -6.686 1.00 89.12 73 ARG A CA 1
ATOM 595 C C . ARG A 1 73 ? -4.441 -13.870 -7.237 1.00 89.12 73 ARG A C 1
ATOM 597 O O . ARG A 1 73 ? -4.843 -14.032 -8.392 1.00 89.12 73 ARG A O 1
ATOM 604 N N . GLY A 1 74 ? -4.192 -14.870 -6.403 1.00 90.31 74 GLY A N 1
ATOM 605 C CA . GLY A 1 74 ? -4.612 -16.238 -6.641 1.00 90.31 74 GLY A CA 1
ATOM 606 C C . GLY A 1 74 ? -3.956 -17.235 -5.698 1.00 90.31 74 GLY A C 1
ATOM 607 O O . GLY A 1 74 ? -2.976 -16.947 -5.015 1.00 90.31 74 GLY A O 1
ATOM 608 N N . LYS A 1 75 ? -4.483 -18.455 -5.726 1.00 93.12 75 LYS A N 1
ATOM 609 C CA . LYS A 1 75 ? -4.001 -19.561 -4.906 1.00 93.12 75 LYS A CA 1
ATOM 610 C C . LYS A 1 75 ? -2.783 -20.239 -5.527 1.00 93.12 75 LYS A C 1
ATOM 612 O O . LYS A 1 75 ? -2.832 -20.644 -6.693 1.00 93.12 75 LYS A O 1
ATOM 617 N N . TYR A 1 76 ? -1.719 -20.414 -4.747 1.00 92.75 76 TYR A N 1
ATOM 618 C CA . TYR A 1 76 ? -0.567 -21.243 -5.123 1.00 92.75 76 TYR A CA 1
ATOM 619 C C . TYR A 1 76 ? -0.977 -22.716 -5.306 1.00 92.75 76 TYR A C 1
ATOM 621 O O . TYR A 1 76 ? -1.740 -23.253 -4.503 1.00 92.75 76 TYR A O 1
ATOM 629 N N . GLY A 1 77 ? -0.483 -23.378 -6.355 1.00 91.88 77 GLY A N 1
ATOM 630 C CA . GLY A 1 77 ? -0.809 -24.776 -6.662 1.00 91.88 77 GLY A CA 1
ATOM 631 C C . GLY A 1 77 ? -2.199 -24.988 -7.274 1.00 91.88 77 GLY A C 1
ATOM 632 O O . GLY A 1 77 ? -2.570 -26.121 -7.575 1.00 91.88 77 GLY A O 1
ATOM 633 N N . ALA A 1 78 ? -2.980 -23.922 -7.472 1.00 91.00 78 ALA A N 1
ATOM 634 C CA . ALA A 1 78 ? -4.224 -23.994 -8.227 1.00 91.00 78 ALA A CA 1
ATOM 635 C C . ALA A 1 78 ? -3.964 -23.947 -9.736 1.00 91.00 78 ALA A C 1
ATOM 637 O O . ALA A 1 78 ? -3.063 -23.261 -10.216 1.00 91.00 78 ALA A O 1
ATOM 638 N N . ASN A 1 79 ? -4.838 -24.593 -10.505 1.00 87.38 79 ASN A N 1
ATOM 639 C CA . ASN A 1 79 ? -4.708 -24.677 -11.963 1.00 87.38 79 ASN A CA 1
ATOM 640 C C . ASN A 1 79 ? -5.463 -23.564 -12.708 1.00 87.38 79 ASN A C 1
ATOM 642 O O . ASN A 1 79 ? -5.556 -23.586 -13.932 1.00 87.38 79 ASN A O 1
ATOM 646 N N . HIS A 1 80 ? -6.027 -22.593 -11.985 1.00 88.06 80 HIS A N 1
ATOM 647 C CA . HIS A 1 80 ? -6.790 -21.504 -12.590 1.00 88.06 80 HIS A CA 1
ATOM 648 C C . HIS A 1 80 ? -5.860 -20.470 -13.236 1.00 88.06 80 HIS A C 1
ATOM 650 O O . HIS A 1 80 ? -4.745 -20.223 -12.758 1.00 88.06 80 HIS A O 1
ATOM 656 N N . THR A 1 81 ? -6.341 -19.836 -14.305 1.00 89.62 81 THR A N 1
ATOM 657 C CA . THR A 1 81 ? -5.668 -18.688 -14.925 1.00 89.62 81 THR A CA 1
ATOM 658 C C . THR A 1 81 ? -5.621 -17.525 -13.937 1.00 89.62 81 THR A C 1
ATOM 660 O O . THR A 1 81 ? -6.623 -17.211 -13.299 1.00 89.62 81 THR A O 1
ATOM 663 N N . LEU A 1 82 ? -4.458 -16.890 -13.809 1.00 92.12 82 LEU A N 1
ATOM 664 C CA . LEU A 1 82 ? -4.272 -15.704 -12.981 1.00 92.12 82 LEU A CA 1
ATOM 665 C C . LEU A 1 82 ? -4.732 -14.452 -13.731 1.00 92.12 82 LEU A C 1
ATOM 667 O O . LEU A 1 82 ? -4.395 -14.274 -14.904 1.00 92.12 82 LEU A O 1
ATOM 671 N N . LEU A 1 83 ? -5.458 -13.578 -13.037 1.00 87.12 83 LEU A N 1
ATOM 672 C CA . LEU A 1 83 ? -5.915 -12.290 -13.557 1.00 87.12 83 LEU A CA 1
ATOM 673 C C . LEU A 1 83 ? -5.047 -11.160 -13.008 1.00 87.12 83 LEU A C 1
ATOM 675 O O . LEU A 1 83 ? -4.659 -11.176 -11.842 1.00 87.12 83 LEU A O 1
ATOM 679 N N . ILE A 1 84 ? -4.741 -10.191 -13.865 1.00 87.31 84 ILE A N 1
ATOM 680 C CA . ILE A 1 84 ? -3.895 -9.047 -13.527 1.00 87.31 84 ILE A CA 1
ATOM 681 C C . ILE A 1 84 ? -4.731 -8.024 -12.759 1.00 87.31 84 ILE A C 1
ATOM 683 O O . ILE A 1 84 ? -5.750 -7.552 -13.261 1.00 87.31 84 ILE A O 1
ATOM 687 N N . ASP A 1 85 ? -4.264 -7.638 -11.577 1.00 83.44 85 ASP A N 1
ATOM 688 C CA . ASP A 1 85 ? -4.859 -6.549 -10.806 1.00 83.44 85 ASP A CA 1
ATOM 689 C C . ASP A 1 85 ? -4.182 -5.213 -11.091 1.00 83.44 85 ASP A C 1
ATOM 691 O O . ASP A 1 85 ? -4.847 -4.181 -11.121 1.00 83.44 85 ASP A O 1
ATOM 695 N N . LEU A 1 86 ? -2.863 -5.222 -11.306 1.00 87.00 86 LEU A N 1
ATOM 696 C CA . LEU A 1 86 ? -2.080 -4.000 -11.428 1.00 87.00 86 LEU A CA 1
ATOM 697 C C . LEU A 1 86 ? -0.833 -4.195 -12.293 1.00 87.00 86 LEU A C 1
ATOM 699 O O . LEU A 1 86 ? -0.245 -5.280 -12.340 1.00 87.00 86 LEU A O 1
ATOM 703 N N . GLN A 1 87 ? -0.419 -3.120 -12.969 1.00 90.94 87 GLN A N 1
ATOM 704 C CA . GLN A 1 87 ? 0.748 -3.109 -13.846 1.00 90.94 87 GLN A CA 1
ATOM 705 C C . GLN A 1 87 ? 1.668 -1.928 -13.544 1.00 90.94 87 GLN A C 1
ATOM 707 O O . GLN A 1 87 ? 1.249 -0.776 -13.576 1.00 90.94 87 GLN A O 1
ATOM 712 N N . PHE A 1 88 ? 2.958 -2.203 -13.360 1.00 93.12 88 PHE A N 1
ATOM 713 C CA . PHE A 1 88 ? 3.999 -1.177 -13.223 1.00 93.12 88 PHE A CA 1
ATOM 714 C C . PHE A 1 88 ? 4.987 -1.268 -14.378 1.00 93.12 88 PHE A C 1
ATOM 716 O O . PHE A 1 88 ? 6.172 -1.547 -14.198 1.00 93.12 88 PHE A O 1
ATOM 723 N N . ASN A 1 89 ? 4.487 -1.098 -15.598 1.00 93.62 89 ASN A N 1
ATOM 724 C CA . ASN A 1 89 ? 5.331 -1.224 -16.780 1.00 93.62 89 ASN A CA 1
ATOM 725 C C . ASN A 1 89 ? 6.225 0.013 -16.935 1.00 93.62 89 ASN A C 1
ATOM 727 O O . ASN A 1 89 ? 5.791 1.137 -16.672 1.00 93.62 89 ASN A O 1
ATOM 731 N N . TYR A 1 90 ? 7.458 -0.200 -17.392 1.00 91.06 90 TYR A N 1
ATOM 732 C CA . TYR A 1 90 ? 8.444 0.856 -17.641 1.00 91.06 90 TYR A CA 1
ATOM 733 C C . TYR A 1 90 ? 9.035 0.713 -19.038 1.00 91.06 90 TYR A C 1
ATOM 735 O O . TYR A 1 90 ? 9.165 -0.394 -19.549 1.00 91.06 90 TYR A O 1
ATOM 743 N N . ALA A 1 91 ? 9.474 1.814 -19.637 1.00 88.75 91 ALA A N 1
ATOM 744 C CA . ALA A 1 91 ? 10.189 1.765 -20.905 1.00 88.75 91 ALA A CA 1
ATOM 745 C C . ALA A 1 91 ? 11.689 1.506 -20.690 1.00 88.75 91 ALA A C 1
ATOM 747 O O . ALA A 1 91 ? 12.286 2.044 -19.759 1.00 88.75 91 ALA A O 1
ATOM 748 N N . LEU A 1 92 ? 12.310 0.711 -21.567 1.00 82.75 92 LEU A N 1
ATOM 749 C CA . LEU A 1 92 ? 13.736 0.367 -21.478 1.00 82.75 92 LEU A CA 1
ATOM 750 C C . LEU A 1 92 ? 14.658 1.499 -21.942 1.00 82.75 92 LEU A C 1
ATOM 752 O O . LEU A 1 92 ? 15.700 1.732 -21.332 1.00 82.75 92 LEU A O 1
ATOM 756 N N . ASN A 1 93 ? 14.279 2.189 -23.019 1.00 82.25 93 ASN A N 1
ATOM 757 C CA . ASN A 1 93 ? 15.179 3.103 -23.731 1.00 82.25 93 ASN A CA 1
ATOM 758 C C . ASN A 1 93 ? 14.899 4.573 -23.409 1.00 82.25 93 ASN A C 1
ATOM 760 O O . ASN A 1 93 ? 15.801 5.311 -23.014 1.00 82.25 93 ASN A O 1
ATOM 764 N N . LYS A 1 94 ? 13.641 4.995 -23.567 1.00 83.06 94 LYS A N 1
ATOM 765 C CA . LYS A 1 94 ? 13.180 6.368 -23.343 1.00 83.06 94 LYS A CA 1
ATOM 766 C C . LYS A 1 94 ? 11.935 6.330 -22.478 1.00 83.06 94 LYS A C 1
ATOM 768 O O . LYS A 1 94 ? 11.022 5.576 -22.802 1.00 83.06 94 LYS A O 1
ATOM 773 N N . ALA A 1 95 ? 11.881 7.151 -21.430 1.00 80.94 95 ALA A N 1
ATOM 774 C CA . ALA A 1 95 ? 10.714 7.231 -20.562 1.00 80.94 95 ALA A CA 1
ATOM 775 C C . ALA A 1 95 ? 9.434 7.467 -21.384 1.00 80.94 95 ALA A C 1
ATOM 777 O O . ALA A 1 95 ? 9.296 8.469 -22.092 1.00 80.94 95 ALA A O 1
ATOM 778 N N . LYS A 1 96 ? 8.501 6.514 -21.299 1.00 85.06 96 LYS A N 1
ATOM 779 C CA . LYS A 1 96 ? 7.174 6.595 -21.910 1.00 85.06 96 LYS A CA 1
ATOM 780 C C . LYS A 1 96 ? 6.159 6.915 -20.816 1.00 85.06 96 LYS A C 1
ATOM 782 O O . LYS A 1 96 ? 5.906 6.088 -19.945 1.00 85.06 96 LYS A O 1
ATOM 787 N N . LYS A 1 97 ? 5.534 8.094 -20.892 1.00 86.12 97 LYS A N 1
ATOM 788 C CA . LYS A 1 97 ? 4.480 8.515 -19.946 1.00 86.12 97 LYS A CA 1
ATOM 789 C C . LYS A 1 97 ? 3.142 7.791 -20.156 1.00 86.12 97 LYS A C 1
ATOM 791 O O . LYS A 1 97 ? 2.243 7.936 -19.340 1.00 86.12 97 LYS A O 1
ATOM 796 N N . SER A 1 98 ? 3.017 7.014 -21.235 1.00 86.25 98 SER A N 1
ATOM 797 C CA . SER A 1 98 ? 1.855 6.167 -21.535 1.00 86.25 98 SER A CA 1
ATOM 798 C C . SER A 1 98 ? 1.809 4.873 -20.718 1.00 86.25 98 SER A C 1
ATOM 800 O O . SER A 1 98 ? 0.820 4.151 -20.800 1.00 86.25 98 SER A O 1
ATOM 802 N N . LEU A 1 99 ? 2.865 4.559 -19.961 1.00 90.69 99 LEU A N 1
ATOM 803 C CA . LEU A 1 99 ? 2.928 3.384 -19.094 1.00 90.69 99 LEU A CA 1
ATOM 804 C C . LEU A 1 99 ? 2.554 3.750 -17.654 1.00 90.69 99 LEU A C 1
ATOM 806 O O . LEU A 1 99 ? 2.824 4.862 -17.196 1.00 90.69 99 LEU A O 1
ATOM 810 N N . GLY A 1 100 ? 1.942 2.809 -16.935 1.00 90.44 100 GLY A N 1
ATOM 811 C CA . GLY A 1 100 ? 1.430 3.043 -15.583 1.00 90.44 100 GLY A CA 1
ATOM 812 C C . GLY A 1 100 ? 2.516 3.246 -14.523 1.00 90.44 100 GLY A C 1
ATOM 813 O O . GLY A 1 100 ? 2.353 4.096 -13.653 1.00 90.44 100 GLY A O 1
ATOM 814 N N . GLY A 1 101 ? 3.645 2.533 -14.602 1.00 94.62 101 GLY A N 1
ATOM 815 C CA . GLY A 1 101 ? 4.651 2.515 -13.534 1.00 94.62 101 GLY A CA 1
ATOM 816 C C . GLY A 1 101 ? 5.617 3.700 -13.549 1.00 94.62 101 GLY A C 1
ATOM 817 O O . GLY A 1 101 ? 6.190 4.033 -14.589 1.00 94.62 101 GLY A O 1
ATOM 818 N N . ALA A 1 102 ? 5.865 4.299 -12.385 1.00 95.44 102 ALA A N 1
ATOM 819 C CA . ALA A 1 102 ? 6.837 5.372 -12.185 1.00 95.44 102 ALA A CA 1
ATOM 820 C C . ALA A 1 102 ? 7.702 5.129 -10.936 1.00 95.44 102 ALA A C 1
ATOM 822 O O . ALA A 1 102 ? 7.326 4.368 -10.045 1.00 95.44 102 ALA A O 1
ATOM 823 N N . PHE A 1 103 ? 8.855 5.794 -10.882 1.00 96.56 103 PHE A N 1
ATOM 824 C CA . PHE A 1 103 ? 9.643 5.947 -9.661 1.00 96.56 103 PHE A CA 1
ATOM 825 C C . PHE A 1 103 ? 9.677 7.425 -9.298 1.00 96.56 103 PHE A C 1
ATOM 827 O O . PHE A 1 103 ? 9.878 8.268 -10.178 1.00 96.56 103 PHE A O 1
ATOM 834 N N . LEU A 1 104 ? 9.474 7.718 -8.020 1.00 95.94 104 LEU A N 1
ATOM 835 C CA . LEU A 1 104 ? 9.574 9.060 -7.468 1.00 95.94 104 LEU A CA 1
ATOM 836 C C . LEU A 1 104 ? 10.744 9.108 -6.497 1.00 95.94 104 LEU A C 1
ATOM 838 O O . LEU A 1 104 ? 10.926 8.194 -5.701 1.00 95.94 104 LEU A O 1
ATOM 842 N N . GLU A 1 105 ? 11.520 10.174 -6.585 1.00 96.38 105 GLU A N 1
ATOM 843 C CA . GLU A 1 105 ? 12.561 10.528 -5.633 1.00 96.38 105 GLU A CA 1
ATOM 844 C C . GLU A 1 105 ? 12.036 11.649 -4.738 1.00 96.38 105 GLU A C 1
ATOM 846 O O . GLU A 1 105 ? 11.609 12.696 -5.238 1.00 96.38 105 GLU A O 1
ATOM 851 N N . GLU A 1 106 ? 12.052 11.444 -3.426 1.00 92.50 106 GLU A N 1
ATOM 852 C CA . GLU A 1 106 ? 11.779 12.510 -2.467 1.00 92.50 106 GLU A CA 1
ATOM 853 C C . GLU A 1 106 ? 12.979 13.465 -2.409 1.00 92.50 106 GLU A C 1
ATOM 855 O O . GLU A 1 106 ? 14.115 13.054 -2.187 1.00 92.50 106 GLU A O 1
ATOM 860 N N . ILE A 1 107 ? 12.742 14.759 -2.618 1.00 88.94 107 ILE A N 1
ATOM 861 C CA . ILE A 1 107 ? 13.807 15.751 -2.836 1.00 88.94 107 ILE A CA 1
ATOM 862 C C . ILE A 1 107 ? 14.658 15.974 -1.578 1.00 88.94 107 ILE A C 1
ATOM 864 O O . ILE A 1 107 ? 15.853 16.242 -1.692 1.00 88.94 107 ILE A O 1
ATOM 868 N N . GLU A 1 108 ? 14.063 15.883 -0.388 1.00 84.19 108 GLU A N 1
ATOM 869 C CA . GLU A 1 108 ? 14.769 16.146 0.872 1.00 84.19 108 GLU A CA 1
ATOM 870 C C . GLU A 1 108 ? 15.673 14.983 1.296 1.00 84.19 108 GLU A C 1
ATOM 872 O O . GLU A 1 108 ? 16.760 15.203 1.832 1.00 84.19 108 GLU A O 1
ATOM 877 N N . THR A 1 109 ? 15.226 13.749 1.068 1.00 85.56 109 THR A N 1
ATOM 878 C CA . THR A 1 109 ? 15.869 12.533 1.586 1.00 85.56 109 THR A CA 1
ATOM 879 C C . THR A 1 109 ? 16.624 11.755 0.507 1.00 85.56 109 THR A C 1
ATOM 881 O O . THR A 1 109 ? 17.550 11.009 0.826 1.00 85.56 109 THR A O 1
ATOM 884 N N . GLY A 1 110 ? 16.252 11.926 -0.764 1.00 89.25 110 GLY A N 1
ATOM 885 C CA . GLY A 1 110 ? 16.701 11.092 -1.879 1.00 89.25 110 GLY A CA 1
ATOM 886 C C . GLY A 1 110 ? 16.089 9.687 -1.875 1.00 89.25 110 GLY A C 1
ATOM 887 O O . GLY A 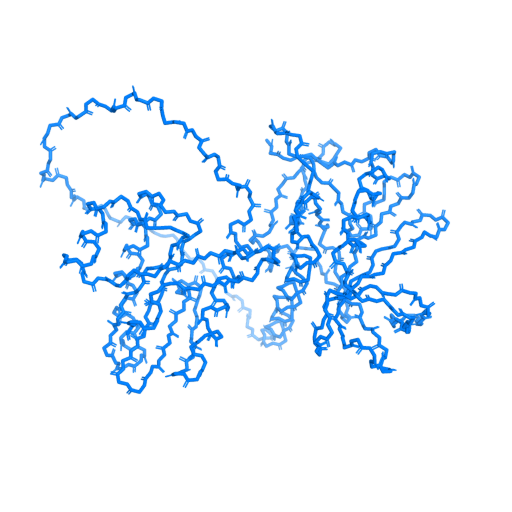1 110 ? 16.549 8.816 -2.619 1.00 89.25 110 GLY A O 1
ATOM 888 N N . GLU A 1 111 ? 15.091 9.426 -1.024 1.00 90.38 111 GLU A N 1
ATOM 889 C CA . GLU A 1 111 ? 14.421 8.129 -0.965 1.00 90.38 111 GLU A CA 1
ATOM 890 C C . GLU A 1 111 ? 13.617 7.873 -2.242 1.00 90.38 111 GLU A C 1
ATOM 892 O O . GLU A 1 111 ? 13.046 8.785 -2.842 1.00 90.38 111 GLU A O 1
ATOM 897 N N . ILE A 1 112 ? 13.611 6.611 -2.681 1.00 95.44 112 ILE A N 1
ATOM 898 C CA . ILE A 1 112 ? 12.957 6.195 -3.920 1.00 95.44 112 ILE A CA 1
ATOM 899 C C . ILE A 1 112 ? 11.709 5.398 -3.584 1.00 95.44 112 ILE A C 1
ATOM 901 O O . ILE A 1 112 ? 11.790 4.326 -2.975 1.00 95.44 112 ILE A O 1
ATOM 905 N N . SER A 1 113 ? 10.578 5.865 -4.090 1.00 94.12 113 SER A N 1
ATOM 906 C CA . SER A 1 113 ? 9.289 5.205 -3.946 1.00 94.12 113 SER A CA 1
ATOM 907 C C . SER A 1 113 ? 8.759 4.754 -5.305 1.00 94.12 113 SER A C 1
ATOM 909 O O . SER A 1 113 ? 8.968 5.380 -6.350 1.00 94.12 113 SER A O 1
ATOM 911 N N . LEU A 1 114 ? 8.065 3.624 -5.294 1.00 95.94 114 LEU A N 1
ATOM 912 C CA . LEU A 1 114 ? 7.250 3.145 -6.393 1.00 95.94 114 LEU A CA 1
ATOM 913 C C . LEU A 1 114 ? 5.967 3.977 -6.461 1.00 95.94 114 LEU A C 1
ATOM 915 O O . LEU A 1 114 ? 5.296 4.190 -5.450 1.00 95.94 114 LEU A O 1
ATOM 919 N N . ALA A 1 115 ? 5.607 4.403 -7.667 1.00 95.19 115 ALA A N 1
ATOM 920 C CA . ALA A 1 115 ? 4.386 5.148 -7.922 1.00 95.19 115 ALA A CA 1
ATOM 921 C C . ALA A 1 115 ? 3.672 4.660 -9.188 1.00 95.19 115 ALA A C 1
ATOM 923 O O . ALA A 1 115 ? 4.242 3.957 -10.031 1.00 95.19 115 ALA A O 1
ATOM 924 N N . HIS A 1 116 ? 2.414 5.065 -9.337 1.00 94.56 116 HIS A N 1
ATOM 925 C CA . HIS A 1 116 ? 1.573 4.761 -10.485 1.00 94.56 116 HIS A CA 1
ATOM 926 C C . HIS A 1 116 ? 0.976 6.042 -11.088 1.00 94.56 116 HIS A C 1
ATOM 928 O O . HIS A 1 116 ? 0.567 6.950 -10.373 1.00 94.56 116 HIS A O 1
ATOM 934 N N . ARG A 1 117 ? 0.885 6.132 -12.419 1.00 93.62 117 ARG A N 1
ATOM 935 C CA . ARG A 1 117 ? 0.374 7.319 -13.141 1.00 93.62 117 ARG A CA 1
ATOM 936 C C . ARG A 1 117 ? -1.156 7.402 -13.221 1.00 93.62 117 ARG A C 1
ATOM 938 O O . ARG A 1 117 ? -1.667 8.251 -13.945 1.00 93.62 117 ARG A O 1
ATOM 945 N N . GLY A 1 118 ? -1.873 6.503 -12.546 1.00 87.25 118 GLY A N 1
ATOM 946 C CA . GLY A 1 118 ? -3.339 6.405 -12.617 1.00 87.25 118 GLY A CA 1
ATOM 947 C C . GLY A 1 118 ? -3.871 5.792 -13.922 1.00 87.25 118 GLY A C 1
ATOM 948 O O . GLY A 1 118 ? -5.045 5.928 -14.231 1.00 87.25 118 GLY A O 1
ATOM 949 N N . ILE A 1 119 ? -3.027 5.116 -14.713 1.00 87.69 119 ILE A N 1
ATOM 950 C CA . ILE A 1 119 ? -3.453 4.446 -15.954 1.00 87.69 119 ILE A CA 1
ATOM 951 C C . ILE A 1 119 ? -3.985 3.053 -15.608 1.00 87.69 119 ILE A C 1
ATOM 953 O O . ILE A 1 119 ? -3.217 2.095 -15.553 1.00 87.69 119 ILE A O 1
ATOM 957 N N . VAL A 1 120 ? -5.283 2.955 -15.331 1.00 80.56 120 VAL A N 1
ATOM 958 C CA . VAL A 1 120 ? -5.917 1.734 -14.813 1.00 80.56 120 VAL A CA 1
ATOM 959 C C . VAL A 1 120 ? -6.899 1.162 -15.832 1.00 80.56 120 VAL A C 1
ATOM 961 O O . VAL A 1 120 ? -7.528 1.882 -16.610 1.00 80.56 120 VAL A O 1
ATOM 964 N N . THR A 1 121 ? -6.997 -0.162 -15.880 1.00 68.75 121 THR A N 1
ATOM 965 C CA . THR A 1 121 ? -7.950 -0.884 -16.727 1.00 68.75 121 THR A CA 1
ATOM 966 C C . THR A 1 121 ? -8.481 -2.066 -15.934 1.00 68.75 121 THR A C 1
ATOM 968 O O . THR A 1 121 ? -7.692 -2.907 -15.508 1.00 68.75 121 THR A O 1
ATOM 971 N N . VAL A 1 122 ? -9.795 -2.109 -15.722 1.00 63.81 122 VAL A N 1
ATOM 972 C CA . VAL A 1 122 ? -10.473 -3.221 -15.034 1.00 63.81 122 VAL A CA 1
ATOM 973 C C . VAL A 1 122 ? -11.263 -4.019 -16.067 1.00 63.81 122 VAL A C 1
ATOM 975 O O . VAL A 1 122 ? -10.864 -5.125 -16.421 1.00 63.81 122 VAL A O 1
ATOM 978 N N . ILE A 1 123 ? -12.322 -3.416 -16.611 1.00 63.34 123 ILE A N 1
ATOM 979 C CA . ILE A 1 123 ? -13.046 -3.903 -17.796 1.00 63.34 123 ILE A CA 1
ATOM 980 C C . ILE A 1 123 ? -12.757 -2.951 -18.956 1.00 63.34 123 ILE A C 1
ATOM 982 O O . ILE A 1 123 ? -12.233 -3.358 -19.992 1.00 63.34 123 ILE A O 1
ATOM 986 N N . ASN A 1 124 ? -13.012 -1.664 -18.722 1.00 66.38 124 ASN A N 1
ATOM 987 C CA . ASN A 1 124 ? -12.650 -0.571 -19.609 1.00 66.38 124 ASN A CA 1
ATOM 988 C C . ASN A 1 124 ? -11.505 0.252 -19.010 1.00 66.38 124 ASN A C 1
ATOM 990 O O . ASN A 1 124 ? -11.112 0.085 -17.850 1.00 66.38 124 ASN A O 1
ATOM 994 N N . ARG A 1 125 ? -10.923 1.126 -19.834 1.00 78.12 125 ARG A N 1
ATOM 995 C CA . ARG A 1 125 ? -9.933 2.094 -19.365 1.00 78.12 125 ARG A CA 1
ATOM 996 C C . ARG A 1 125 ? -10.633 3.137 -18.500 1.00 78.12 125 ARG A C 1
ATOM 998 O O . ARG A 1 125 ? -11.533 3.812 -18.984 1.00 78.12 125 ARG A O 1
ATOM 1005 N N . ILE A 1 126 ? -10.153 3.300 -17.274 1.00 76.38 126 ILE A N 1
ATOM 1006 C CA . ILE A 1 126 ? -10.670 4.301 -16.341 1.00 76.38 126 ILE A CA 1
ATOM 1007 C C . ILE A 1 126 ? -9.983 5.646 -16.632 1.00 76.38 126 ILE A C 1
ATOM 1009 O O . ILE A 1 126 ? -8.760 5.660 -16.854 1.00 76.38 126 ILE A O 1
ATOM 1013 N N . PRO A 1 127 ? -10.726 6.770 -16.679 1.00 81.38 127 PRO A N 1
ATOM 1014 C CA . PRO A 1 127 ? -10.135 8.101 -16.770 1.00 81.38 127 PRO A CA 1
ATOM 1015 C C . PRO A 1 127 ? -9.128 8.332 -15.642 1.00 81.38 127 PRO A C 1
ATOM 1017 O O . PRO A 1 127 ? -9.330 7.897 -14.508 1.00 81.38 127 PRO A O 1
ATOM 1020 N N . LYS A 1 128 ? -8.017 9.008 -15.946 1.00 85.12 128 LYS A N 1
ATOM 1021 C CA . LYS A 1 128 ? -6.935 9.179 -14.968 1.00 85.12 128 LYS A CA 1
ATOM 1022 C C . LYS A 1 128 ? -7.441 9.935 -13.738 1.00 85.12 128 LYS A C 1
ATOM 1024 O O . LYS A 1 128 ? -7.085 9.580 -12.623 1.00 85.12 128 LYS A O 1
ATOM 1029 N N . GLU A 1 129 ? -8.247 10.958 -13.968 1.00 79.44 129 GLU A N 1
ATOM 1030 C CA . GLU A 1 129 ? -8.816 11.858 -12.971 1.00 79.44 129 GLU A CA 1
ATOM 1031 C C . GLU A 1 129 ? -9.686 11.073 -11.985 1.00 79.44 129 GLU A C 1
ATOM 1033 O O . GLU A 1 129 ? -9.441 11.132 -10.788 1.00 79.44 129 GLU A O 1
ATOM 1038 N N . VAL A 1 130 ? -10.571 10.208 -12.493 1.00 75.00 130 VAL A N 1
ATOM 1039 C CA . VAL A 1 130 ? -11.400 9.310 -11.671 1.00 75.00 130 VAL A CA 1
ATOM 1040 C C . VAL A 1 130 ? -10.537 8.402 -10.793 1.00 75.00 130 VAL A C 1
ATOM 1042 O O . VAL A 1 130 ? -10.789 8.266 -9.599 1.00 75.00 130 VAL A O 1
ATOM 1045 N N . ALA A 1 131 ? -9.482 7.803 -11.354 1.00 75.50 131 ALA A N 1
ATOM 1046 C CA . ALA A 1 131 ? -8.583 6.946 -10.583 1.00 75.50 131 ALA A CA 1
ATOM 1047 C C . ALA A 1 131 ? -7.779 7.719 -9.520 1.00 75.50 131 ALA A C 1
ATOM 1049 O O . ALA A 1 131 ? -7.462 7.154 -8.475 1.00 75.50 131 ALA A O 1
ATOM 1050 N N . LEU A 1 132 ? -7.418 8.980 -9.782 1.00 77.62 132 LEU A N 1
ATOM 1051 C CA . LEU A 1 132 ? -6.737 9.839 -8.812 1.00 77.62 132 LEU A CA 1
ATOM 1052 C C . LEU A 1 132 ? -7.685 10.289 -7.698 1.00 77.62 132 LEU A C 1
ATOM 1054 O O . LEU A 1 132 ? -7.306 10.204 -6.534 1.00 77.62 132 LEU A O 1
ATOM 1058 N N . ASP A 1 133 ? -8.909 10.690 -8.037 1.00 71.50 133 ASP A N 1
ATOM 1059 C CA . ASP A 1 133 ? -9.924 11.125 -7.076 1.00 71.50 133 ASP A CA 1
ATOM 1060 C C . ASP A 1 133 ? -10.331 9.976 -6.146 1.00 71.50 133 ASP A C 1
ATOM 1062 O O . ASP A 1 133 ? -10.307 10.118 -4.921 1.00 71.50 133 ASP A O 1
ATOM 1066 N N . ALA A 1 134 ? -10.592 8.795 -6.716 1.00 69.44 134 ALA A N 1
ATOM 1067 C CA . ALA A 1 134 ? -10.912 7.579 -5.970 1.00 69.44 134 ALA A CA 1
ATOM 1068 C C . ALA A 1 134 ? -9.774 7.140 -5.026 1.00 69.44 134 ALA A C 1
ATOM 1070 O O . ALA A 1 134 ? -10.010 6.474 -4.020 1.00 69.44 134 ALA A O 1
ATOM 1071 N N . MET A 1 135 ? -8.535 7.537 -5.332 1.00 76.00 135 MET A N 1
ATOM 1072 C CA . MET A 1 135 ? -7.330 7.222 -4.562 1.00 76.00 135 MET A CA 1
ATOM 1073 C C . MET A 1 135 ? -6.655 8.481 -4.005 1.00 76.00 135 MET A C 1
ATOM 1075 O O . MET A 1 135 ? -5.433 8.511 -3.848 1.00 76.00 135 MET A O 1
ATOM 1079 N N . ALA A 1 136 ? -7.426 9.524 -3.669 1.00 69.62 136 ALA A N 1
ATOM 1080 C CA . ALA A 1 136 ? -6.901 10.816 -3.210 1.00 69.62 136 ALA A CA 1
ATOM 1081 C C . ALA A 1 136 ? -5.964 10.702 -1.987 1.00 69.62 136 ALA A C 1
ATOM 1083 O O . ALA A 1 136 ? -5.092 11.542 -1.766 1.00 69.62 136 ALA A O 1
ATOM 1084 N N . SER A 1 137 ? -6.108 9.642 -1.185 1.00 69.50 137 SER A N 1
ATOM 1085 C CA . SER A 1 137 ? -5.208 9.282 -0.080 1.00 69.50 137 SER A CA 1
ATOM 1086 C C . SER A 1 137 ? -3.765 9.004 -0.516 1.00 69.50 137 SER A C 1
ATOM 1088 O O . SER A 1 137 ? -2.851 9.227 0.280 1.00 69.50 137 SER A O 1
ATOM 1090 N N . HIS A 1 138 ? -3.573 8.544 -1.751 1.00 81.31 138 HIS A N 1
ATOM 1091 C CA . HIS A 1 138 ? -2.298 8.172 -2.356 1.00 81.31 138 HIS A CA 1
ATOM 1092 C C . HIS A 1 138 ? -1.734 9.243 -3.293 1.00 81.31 138 HIS A C 1
ATOM 1094 O O . HIS A 1 138 ? -0.602 9.101 -3.757 1.00 81.31 138 HIS A O 1
ATOM 1100 N N . VAL A 1 139 ? -2.496 10.297 -3.596 1.00 84.62 139 VAL A N 1
ATOM 1101 C CA . VAL A 1 139 ? -2.077 11.311 -4.565 1.00 84.62 139 VAL A CA 1
ATOM 1102 C C . VAL A 1 139 ? -0.941 12.164 -4.006 1.00 84.62 139 VAL A C 1
ATOM 1104 O O . VAL A 1 139 ? -1.034 12.743 -2.923 1.00 84.62 139 VAL A O 1
ATOM 1107 N N . VAL A 1 140 ? 0.135 12.263 -4.784 1.00 87.44 140 VAL A N 1
ATOM 1108 C CA . VAL A 1 140 ? 1.248 13.185 -4.557 1.00 87.44 140 VAL A CA 1
ATOM 1109 C C . VAL A 1 140 ? 1.559 13.959 -5.830 1.00 87.44 140 VAL A C 1
ATOM 1111 O O . VAL A 1 140 ? 1.508 13.420 -6.938 1.00 87.44 140 VAL A O 1
ATOM 1114 N N . GLU A 1 141 ? 1.941 15.223 -5.670 1.00 91.69 141 GLU A N 1
ATOM 111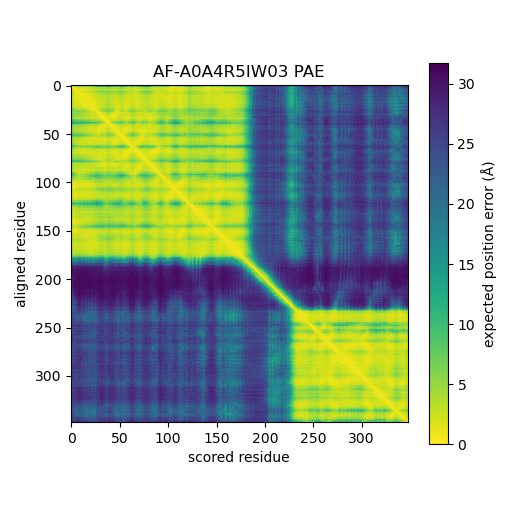5 C CA . GLU A 1 141 ? 2.505 16.015 -6.758 1.00 91.69 141 GLU A CA 1
ATOM 1116 C C . GLU A 1 141 ? 4.014 15.783 -6.873 1.00 91.69 141 GLU A C 1
ATOM 1118 O O . GLU A 1 141 ? 4.763 15.924 -5.898 1.00 91.69 141 GLU A O 1
ATOM 1123 N N . ALA A 1 142 ? 4.474 15.491 -8.089 1.00 93.38 142 ALA A N 1
ATOM 1124 C CA . ALA A 1 142 ? 5.889 15.368 -8.404 1.00 93.38 142 ALA A CA 1
ATOM 1125 C C . ALA A 1 142 ? 6.279 16.216 -9.618 1.00 93.38 142 ALA A C 1
ATOM 1127 O O . ALA A 1 142 ? 5.518 16.374 -10.579 1.00 93.38 142 ALA A O 1
ATOM 1128 N N . GLN A 1 143 ? 7.513 16.721 -9.604 1.00 94.38 143 GLN A N 1
ATOM 1129 C CA . GLN A 1 143 ? 8.103 17.362 -10.773 1.00 94.38 143 GLN A CA 1
ATOM 1130 C C . GLN A 1 143 ? 8.374 16.310 -11.860 1.00 94.38 143 GLN A C 1
ATOM 1132 O O . GLN A 1 143 ? 9.203 15.423 -11.675 1.00 94.38 143 GLN A O 1
ATOM 1137 N N . SER A 1 144 ? 7.715 16.440 -13.012 1.00 91.25 144 SER A N 1
ATOM 1138 C CA . SER A 1 144 ? 7.866 15.581 -14.193 1.00 91.25 144 SER A CA 1
ATOM 1139 C C . SER A 1 144 ? 8.366 16.405 -15.385 1.00 91.25 144 SER A C 1
ATOM 1141 O O . SER A 1 144 ? 7.602 17.045 -16.125 1.00 91.25 144 SER A O 1
ATOM 1143 N N . GLY A 1 145 ? 9.685 16.429 -15.586 1.00 87.06 145 GLY A N 1
ATOM 1144 C CA . GLY A 1 145 ? 10.330 17.319 -16.552 1.00 87.06 145 GLY A CA 1
ATOM 1145 C C . GLY A 1 145 ? 10.160 18.788 -16.154 1.00 87.06 145 GLY A C 1
ATOM 1146 O O . GLY A 1 145 ? 10.758 19.236 -15.183 1.00 87.06 145 GLY A O 1
ATOM 1147 N N . ARG A 1 146 ? 9.336 19.552 -16.888 1.00 86.56 146 ARG A N 1
ATOM 1148 C CA . ARG A 1 146 ? 9.019 20.969 -16.585 1.00 86.56 146 ARG A CA 1
ATOM 1149 C C . ARG A 1 146 ? 7.643 21.186 -15.944 1.00 86.56 146 ARG A C 1
ATOM 1151 O O . ARG A 1 146 ? 7.293 22.328 -15.673 1.00 86.56 146 ARG A O 1
ATOM 1158 N N . LYS A 1 147 ? 6.852 20.131 -15.736 1.00 91.44 147 LYS A N 1
ATOM 1159 C CA . LYS A 1 147 ? 5.473 20.230 -15.233 1.00 91.44 147 LYS A CA 1
ATOM 1160 C C . LYS A 1 147 ? 5.350 19.601 -13.845 1.00 91.44 147 LYS A C 1
ATOM 1162 O O . LYS A 1 147 ? 6.020 18.606 -13.584 1.00 91.44 147 LYS A O 1
ATOM 1167 N N . SER A 1 148 ? 4.453 20.134 -13.014 1.00 92.12 148 SER A N 1
ATOM 1168 C CA . SER A 1 148 ? 3.891 19.371 -11.889 1.00 92.12 148 SER A CA 1
ATOM 1169 C C . SER A 1 148 ? 2.942 18.315 -12.446 1.00 92.12 148 SER A C 1
ATOM 1171 O O . SER A 1 148 ? 2.239 18.568 -13.429 1.00 92.12 148 SER A O 1
ATOM 1173 N N . THR A 1 149 ? 2.956 17.108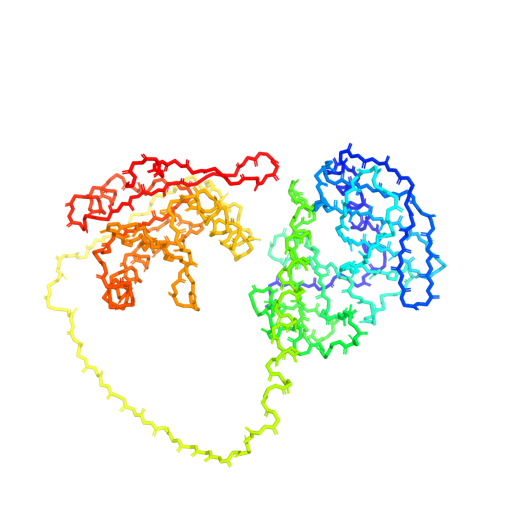 -11.897 1.00 92.81 149 THR A N 1
ATOM 1174 C CA . THR A 1 149 ? 2.029 16.041 -12.282 1.00 92.81 149 THR A CA 1
ATOM 1175 C C . THR A 1 149 ? 1.700 15.186 -11.070 1.00 92.81 149 THR A C 1
ATOM 1177 O O . THR A 1 149 ? 2.572 14.906 -10.251 1.00 92.81 149 THR A O 1
ATOM 1180 N N . GLU A 1 150 ? 0.446 14.756 -10.988 1.00 92.88 150 GLU A N 1
ATOM 1181 C CA . GLU A 1 150 ? -0.042 13.868 -9.939 1.00 92.88 150 GLU A CA 1
ATOM 1182 C C . GLU A 1 150 ? 0.244 12.399 -10.251 1.00 92.88 150 GLU A C 1
ATOM 1184 O O . GLU A 1 150 ? 0.081 11.929 -11.394 1.00 92.88 150 GLU A O 1
ATOM 1189 N N . PHE A 1 151 ? 0.639 11.691 -9.198 1.00 93.44 151 PHE A N 1
ATOM 1190 C CA . PHE A 1 151 ? 0.914 10.262 -9.162 1.00 93.44 151 PHE A CA 1
ATOM 1191 C C . PHE A 1 151 ? 0.254 9.642 -7.932 1.00 93.44 151 PHE A C 1
ATOM 1193 O O . PHE A 1 151 ? 0.095 10.302 -6.911 1.00 93.44 151 PHE A O 1
ATOM 1200 N N . LEU A 1 152 ? -0.051 8.351 -8.011 1.00 89.56 152 LEU A N 1
ATOM 1201 C CA . LEU A 1 152 ? -0.414 7.530 -6.862 1.00 89.56 152 LEU A CA 1
ATOM 1202 C C . LEU A 1 152 ? 0.864 6.955 -6.253 1.00 89.56 152 LEU A C 1
ATOM 1204 O O . LEU A 1 152 ? 1.533 6.138 -6.890 1.00 89.56 152 LEU A O 1
ATOM 1208 N N . LEU A 1 153 ? 1.221 7.389 -5.050 1.00 92.38 153 LEU A N 1
ATOM 1209 C CA . LEU A 1 153 ? 2.335 6.839 -4.287 1.00 92.38 153 LEU A CA 1
ATOM 1210 C C . LEU A 1 153 ? 1.949 5.458 -3.744 1.00 92.38 153 LEU A C 1
ATOM 1212 O O . LEU A 1 153 ? 0.915 5.311 -3.090 1.00 92.38 153 LEU A O 1
ATOM 1216 N N . VAL A 1 154 ? 2.773 4.446 -4.018 1.00 88.88 154 VAL A N 1
ATOM 1217 C CA . VAL A 1 154 ? 2.443 3.047 -3.710 1.00 88.88 154 VAL A CA 1
ATOM 1218 C C . VAL A 1 154 ? 3.235 2.533 -2.519 1.00 88.88 154 VAL A C 1
ATOM 1220 O O . VAL A 1 154 ? 2.642 2.168 -1.509 1.00 88.88 154 VAL A O 1
ATOM 1223 N N . ALA A 1 155 ? 4.562 2.459 -2.645 1.00 87.75 155 ALA A N 1
ATOM 1224 C CA . ALA A 1 155 ? 5.422 1.817 -1.651 1.00 87.75 155 ALA A CA 1
ATOM 1225 C C . ALA A 1 155 ? 6.896 2.221 -1.802 1.00 87.75 155 ALA A C 1
ATOM 1227 O O . ALA A 1 155 ? 7.350 2.501 -2.909 1.00 87.75 155 ALA A O 1
ATOM 1228 N N . ASP A 1 156 ? 7.671 2.182 -0.717 1.00 87.81 156 ASP A N 1
ATOM 1229 C CA . ASP A 1 156 ? 9.078 2.571 -0.740 1.00 87.81 156 ASP A CA 1
ATOM 1230 C C . ASP A 1 156 ? 9.860 1.406 -1.294 1.00 87.81 156 ASP A C 1
ATOM 1232 O O . ASP A 1 156 ? 9.644 0.252 -0.915 1.00 87.81 156 ASP A O 1
ATOM 1236 N N . LEU A 1 157 ? 10.809 1.701 -2.174 1.00 89.69 157 LEU A N 1
ATOM 1237 C CA . LEU A 1 157 ? 11.556 0.665 -2.868 1.00 89.69 157 LEU A CA 1
ATOM 1238 C C . LEU A 1 157 ? 12.366 -0.220 -1.907 1.00 89.69 157 LEU A C 1
ATOM 1240 O O . LEU A 1 157 ? 12.626 -1.384 -2.204 1.00 89.69 157 LEU A O 1
ATOM 1244 N N . GLU A 1 158 ? 12.741 0.333 -0.753 1.00 85.50 158 GLU A N 1
ATOM 1245 C CA . GLU A 1 158 ? 13.486 -0.347 0.310 1.00 85.50 158 GLU A CA 1
ATOM 1246 C C . GLU A 1 158 ? 12.557 -0.852 1.446 1.00 85.50 158 GLU A C 1
ATOM 1248 O O . GLU A 1 158 ? 13.028 -1.297 2.499 1.00 85.50 158 GLU A O 1
ATOM 1253 N N . SER A 1 159 ? 11.227 -0.804 1.259 1.00 81.12 159 SER A N 1
ATOM 1254 C CA . SER A 1 159 ? 10.253 -1.354 2.211 1.00 81.12 159 SER A CA 1
ATOM 1255 C C . SER A 1 159 ? 10.415 -2.872 2.346 1.00 81.12 159 SER A C 1
ATOM 1257 O O . SER A 1 159 ? 10.482 -3.608 1.360 1.00 81.12 159 SER A O 1
ATOM 1259 N N . ARG A 1 160 ? 10.421 -3.371 3.591 1.00 79.56 160 ARG A N 1
ATOM 1260 C CA . ARG A 1 160 ? 10.437 -4.821 3.868 1.00 79.56 160 ARG A CA 1
ATOM 1261 C C . ARG A 1 160 ? 9.110 -5.491 3.502 1.00 79.56 160 ARG A C 1
ATOM 1263 O O . ARG A 1 160 ? 9.106 -6.675 3.182 1.00 79.56 160 ARG A O 1
ATOM 1270 N N . SER A 1 161 ? 8.014 -4.734 3.502 1.00 77.94 161 SER A N 1
ATOM 1271 C CA . SER A 1 161 ? 6.664 -5.190 3.164 1.00 77.94 161 SER A CA 1
ATOM 1272 C C . SER A 1 161 ? 6.265 -4.890 1.715 1.00 77.94 161 SER A C 1
ATOM 1274 O O . SER A 1 161 ? 5.107 -5.082 1.366 1.00 77.94 161 SER A O 1
ATOM 1276 N N . LEU A 1 162 ? 7.203 -4.486 0.847 1.00 84.06 162 LEU A N 1
ATOM 1277 C CA . LEU A 1 162 ? 6.935 -3.979 -0.507 1.00 84.06 162 LEU A CA 1
ATOM 1278 C C . LEU A 1 162 ? 5.929 -4.810 -1.327 1.00 84.06 162 LEU A C 1
ATOM 1280 O O . LEU A 1 162 ? 4.983 -4.257 -1.878 1.00 84.06 162 LEU A O 1
ATOM 1284 N N . LEU A 1 163 ? 6.104 -6.137 -1.406 1.00 83.25 163 LEU A N 1
ATOM 1285 C CA . LEU A 1 163 ? 5.196 -7.004 -2.177 1.00 83.25 163 LEU A CA 1
ATOM 1286 C C . LEU A 1 163 ? 3.772 -7.009 -1.596 1.00 83.25 163 LEU A C 1
ATOM 1288 O O . LEU A 1 163 ? 2.802 -7.023 -2.350 1.00 83.25 163 LEU A O 1
ATOM 1292 N N . ARG A 1 164 ? 3.648 -6.970 -0.266 1.00 77.94 164 ARG A N 1
ATOM 1293 C CA . ARG A 1 164 ? 2.356 -6.860 0.410 1.00 77.94 164 ARG A CA 1
ATOM 1294 C C . ARG A 1 164 ? 1.744 -5.478 0.198 1.00 77.94 164 ARG A C 1
ATOM 1296 O O . ARG A 1 164 ? 0.575 -5.407 -0.147 1.00 77.94 164 ARG A O 1
ATOM 1303 N N . ASP A 1 165 ? 2.525 -4.410 0.342 1.00 80.38 165 ASP A N 1
ATOM 1304 C CA . ASP A 1 165 ? 2.061 -3.025 0.176 1.00 80.38 165 ASP A CA 1
ATOM 1305 C C . ASP A 1 165 ? 1.493 -2.781 -1.230 1.00 80.38 165 ASP A C 1
ATOM 1307 O O . ASP A 1 165 ? 0.433 -2.177 -1.372 1.00 80.38 165 ASP A O 1
ATOM 1311 N N . ILE A 1 166 ? 2.140 -3.335 -2.262 1.00 87.25 166 ILE A N 1
ATOM 1312 C CA . ILE A 1 166 ? 1.627 -3.312 -3.641 1.00 87.25 166 ILE A CA 1
ATOM 1313 C C . ILE A 1 166 ? 0.310 -4.089 -3.764 1.00 87.25 166 ILE A C 1
ATOM 1315 O O . ILE A 1 166 ? -0.590 -3.662 -4.486 1.00 87.25 166 ILE A O 1
ATOM 1319 N N . GLY A 1 167 ? 0.197 -5.230 -3.079 1.00 80.50 167 GLY A N 1
ATOM 1320 C CA . GLY A 1 167 ? -1.035 -6.010 -3.029 1.00 80.50 167 GLY A CA 1
ATOM 1321 C C . GLY A 1 167 ? -2.184 -5.226 -2.400 1.00 80.50 167 GLY A C 1
ATOM 1322 O O . GLY A 1 167 ? -3.236 -5.096 -3.008 1.00 80.50 167 GLY A O 1
ATOM 1323 N N . GLU A 1 168 ? -1.990 -4.651 -1.218 1.00 76.06 168 GLU A N 1
ATOM 1324 C CA . GLU A 1 168 ? -3.039 -3.865 -0.547 1.00 76.06 168 GLU A CA 1
ATOM 1325 C C . GLU A 1 168 ? -3.462 -2.656 -1.391 1.00 76.06 168 GLU A C 1
ATOM 1327 O O . GLU A 1 168 ? -4.652 -2.430 -1.597 1.00 76.06 168 GLU A O 1
ATOM 1332 N N . PHE A 1 169 ? -2.496 -1.951 -1.989 1.00 83.56 169 PHE A N 1
ATOM 1333 C CA . PHE A 1 169 ? -2.784 -0.879 -2.941 1.00 83.56 169 PHE A CA 1
ATOM 1334 C C . PHE A 1 169 ? -3.643 -1.363 -4.125 1.00 83.56 169 PHE A C 1
ATOM 1336 O O . PHE A 1 169 ? -4.491 -0.619 -4.610 1.00 83.56 169 PHE A O 1
ATOM 1343 N N . SER A 1 170 ? -3.464 -2.607 -4.593 1.00 82.81 170 SER A N 1
ATOM 1344 C CA . SER A 1 170 ? -4.287 -3.159 -5.675 1.00 82.81 170 SER A CA 1
ATOM 1345 C C . SER A 1 170 ? -5.727 -3.486 -5.256 1.00 82.81 170 SER A C 1
ATOM 1347 O O . SER A 1 170 ? -6.605 -3.401 -6.114 1.00 82.81 170 SER A O 1
ATOM 1349 N N . ILE A 1 171 ? -5.983 -3.842 -3.983 1.00 74.75 171 ILE A N 1
ATOM 1350 C CA . ILE A 1 171 ? -7.357 -3.955 -3.437 1.00 74.75 171 ILE A CA 1
ATOM 1351 C C . ILE A 1 171 ? -7.995 -2.586 -3.430 1.00 74.75 171 ILE A C 1
ATOM 1353 O O . ILE A 1 171 ? -9.018 -2.404 -4.079 1.00 74.75 171 ILE A O 1
ATOM 1357 N N . GLU A 1 172 ? -7.357 -1.631 -2.753 1.00 75.06 172 GLU A N 1
ATOM 1358 C CA . GLU A 1 172 ? -7.927 -0.300 -2.557 1.00 75.06 172 GLU A CA 1
ATOM 1359 C C . GLU A 1 172 ? -8.244 0.344 -3.907 1.00 75.06 172 GLU A C 1
ATOM 1361 O O . GLU A 1 172 ? -9.363 0.783 -4.136 1.00 75.06 172 GLU A O 1
ATOM 1366 N N . LEU A 1 173 ? -7.314 0.276 -4.866 1.00 76.69 173 LEU A N 1
ATOM 1367 C CA . LEU A 1 173 ? -7.547 0.793 -6.211 1.00 76.69 173 LEU A CA 1
ATOM 1368 C C . LEU A 1 173 ? -8.738 0.125 -6.914 1.00 76.69 173 LEU A C 1
ATOM 1370 O O . LEU A 1 173 ? -9.506 0.796 -7.602 1.00 76.69 173 LEU A O 1
ATOM 1374 N N . ARG A 1 174 ? -8.884 -1.196 -6.788 1.00 72.38 174 ARG A N 1
ATOM 1375 C CA . ARG A 1 174 ? -9.977 -1.935 -7.428 1.00 72.38 174 ARG A CA 1
ATOM 1376 C C . ARG A 1 174 ? -11.321 -1.607 -6.790 1.00 72.38 174 ARG A C 1
ATOM 1378 O O . ARG A 1 174 ? -12.285 -1.407 -7.525 1.00 72.38 174 ARG A O 1
ATOM 1385 N N . ASP A 1 175 ? -11.379 -1.582 -5.468 1.00 67.69 175 ASP A N 1
ATOM 1386 C CA . ASP A 1 175 ? -12.612 -1.356 -4.722 1.00 67.69 175 ASP A CA 1
ATOM 1387 C C . ASP A 1 175 ? -13.083 0.088 -4.888 1.00 67.69 175 ASP A C 1
ATOM 1389 O O . ASP A 1 175 ? -14.250 0.315 -5.205 1.00 67.69 175 ASP A O 1
ATOM 1393 N N . SER A 1 176 ? -12.162 1.053 -4.805 1.00 67.19 176 SER A N 1
ATOM 1394 C CA . SER A 1 176 ? -12.476 2.469 -4.990 1.00 67.19 176 SER A CA 1
ATOM 1395 C C . SER A 1 176 ? -12.981 2.767 -6.402 1.00 67.19 176 SER A C 1
ATOM 1397 O O . SER A 1 176 ? -13.932 3.522 -6.561 1.00 67.19 176 SER A O 1
ATOM 1399 N N . VAL A 1 177 ? -12.407 2.152 -7.443 1.00 65.44 177 VAL A N 1
ATOM 1400 C CA . VAL A 1 177 ? -12.855 2.417 -8.821 1.00 65.44 177 VAL A CA 1
ATOM 1401 C C . VAL A 1 177 ? -14.140 1.664 -9.182 1.00 65.44 177 VAL A C 1
ATOM 1403 O O . VAL A 1 177 ? -14.976 2.199 -9.905 1.00 65.44 177 VAL A O 1
ATOM 1406 N N . ARG A 1 178 ? -14.349 0.451 -8.655 1.00 63.81 178 ARG A N 1
ATOM 1407 C CA . ARG A 1 178 ? -15.628 -0.260 -8.827 1.00 63.81 178 ARG A CA 1
ATOM 1408 C C . ARG A 1 178 ? -16.782 0.452 -8.129 1.00 63.81 178 ARG A C 1
ATOM 1410 O O . ARG A 1 178 ? -17.883 0.434 -8.663 1.00 63.81 178 ARG A O 1
ATOM 1417 N N . GLY A 1 179 ? -16.536 1.075 -6.974 1.0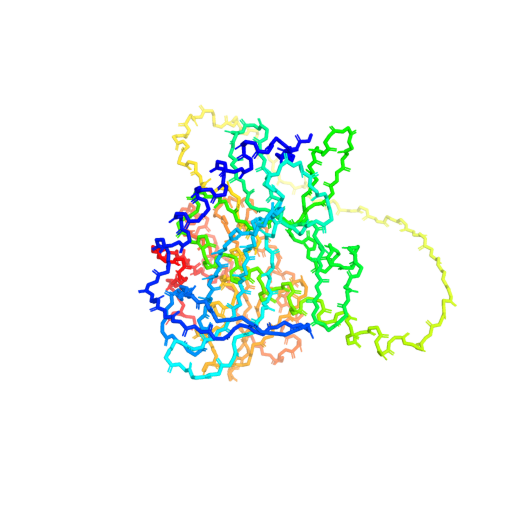0 53.78 179 GLY A N 1
ATOM 1418 C CA . GLY A 1 179 ? -17.531 1.909 -6.296 1.00 53.78 179 GLY A CA 1
ATOM 1419 C C . GLY A 1 179 ? -18.028 3.048 -7.189 1.00 53.78 179 GLY A C 1
ATOM 1420 O O . GLY A 1 179 ? -19.232 3.232 -7.318 1.00 53.78 179 GLY A O 1
ATOM 1421 N N . VAL A 1 180 ? -17.113 3.719 -7.898 1.00 55.03 180 VAL A N 1
ATOM 1422 C CA . VAL A 1 180 ? -17.454 4.815 -8.821 1.00 55.03 180 VAL A CA 1
ATOM 1423 C C . VAL A 1 180 ? -18.228 4.325 -10.053 1.00 55.03 180 VAL A C 1
ATOM 1425 O O . VAL A 1 180 ? -19.196 4.965 -10.444 1.00 55.03 180 VAL A O 1
ATOM 1428 N N . GLU A 1 181 ? -17.868 3.178 -10.649 1.00 49.88 181 GLU A N 1
ATOM 1429 C CA . GLU A 1 181 ? -18.621 2.620 -11.793 1.00 49.88 181 GLU A CA 1
ATOM 1430 C C . GLU A 1 181 ? -20.066 2.229 -11.414 1.00 49.88 181 GLU A C 1
ATOM 1432 O O . GLU A 1 181 ? -20.969 2.331 -12.243 1.00 49.88 181 GLU A O 1
ATOM 1437 N N . VAL A 1 182 ? -20.307 1.787 -10.172 1.00 45.34 182 VAL A N 1
ATOM 1438 C CA . VAL A 1 182 ? -21.663 1.473 -9.682 1.00 45.34 182 VAL A CA 1
ATOM 1439 C C . VAL A 1 182 ? -22.469 2.754 -9.442 1.00 45.34 182 VAL A C 1
ATOM 1441 O O . VAL A 1 182 ? -23.627 2.814 -9.852 1.00 45.34 182 VAL A O 1
ATOM 1444 N N . GLU A 1 183 ? -21.855 3.787 -8.860 1.00 43.84 183 GLU A N 1
ATOM 1445 C CA . GLU A 1 183 ? -22.493 5.093 -8.636 1.00 43.84 183 GLU A CA 1
ATOM 1446 C C . GLU A 1 183 ? -22.824 5.809 -9.964 1.00 43.84 183 GLU A C 1
ATOM 1448 O O . GLU A 1 183 ? -23.949 6.275 -10.140 1.00 43.84 183 GLU A O 1
ATOM 1453 N N . GLU A 1 184 ? -21.933 5.789 -10.967 1.00 45.09 184 GLU A N 1
ATOM 1454 C CA . GLU A 1 184 ? -22.196 6.370 -12.301 1.00 45.09 184 GLU A CA 1
ATOM 1455 C C . GLU A 1 184 ? -23.356 5.679 -13.051 1.00 45.09 184 GLU A C 1
ATOM 1457 O O . GLU A 1 184 ? -24.019 6.300 -13.888 1.00 45.09 184 GLU A O 1
ATOM 1462 N N . HIS A 1 185 ? -23.633 4.402 -12.758 1.00 41.16 185 HIS A N 1
ATOM 1463 C CA . HIS A 1 185 ? -24.776 3.682 -13.326 1.00 41.16 185 HIS A CA 1
ATOM 1464 C C . HIS A 1 185 ? -26.107 3.977 -12.614 1.00 41.16 185 HIS A C 1
ATOM 1466 O O . HIS A 1 185 ? -27.164 3.833 -13.239 1.00 41.16 185 HIS A O 1
ATOM 1472 N N . GLU A 1 186 ? -26.080 4.423 -11.357 1.00 36.94 186 GLU A N 1
ATOM 1473 C CA . GLU A 1 186 ? -27.275 4.839 -10.613 1.00 36.94 186 GLU A CA 1
ATOM 1474 C C . GLU A 1 186 ? -27.592 6.338 -10.795 1.00 36.94 186 GLU A C 1
ATOM 1476 O O . GLU A 1 186 ? -28.768 6.708 -10.863 1.00 36.94 186 GLU A O 1
ATOM 1481 N N . ASP A 1 187 ? -26.578 7.179 -11.025 1.00 36.78 187 ASP A N 1
ATOM 1482 C CA . ASP A 1 187 ? -26.701 8.643 -11.119 1.00 36.78 187 ASP A CA 1
ATOM 1483 C C . ASP A 1 187 ? -27.119 9.190 -12.502 1.00 36.78 187 ASP A C 1
ATOM 1485 O O . ASP A 1 187 ? -27.198 10.402 -12.716 1.00 36.78 187 ASP A O 1
ATOM 1489 N N . ALA A 1 188 ? -27.538 8.335 -13.446 1.00 33.53 188 ALA A N 1
ATOM 1490 C CA . ALA A 1 188 ? -28.134 8.761 -14.725 1.00 33.53 188 ALA A CA 1
ATOM 1491 C C . ALA A 1 188 ? -29.542 9.399 -14.595 1.00 33.53 188 ALA A C 1
ATOM 1493 O O . ALA A 1 188 ? -30.282 9.524 -15.578 1.00 33.53 188 ALA A O 1
ATOM 1494 N N . ARG A 1 189 ? -29.947 9.807 -13.387 1.00 33.47 189 ARG A N 1
ATOM 1495 C CA . ARG A 1 189 ? -31.149 10.600 -13.122 1.00 33.47 189 ARG A CA 1
ATOM 1496 C C . ARG A 1 189 ? -30.825 11.641 -12.058 1.00 33.47 189 ARG A C 1
ATOM 1498 O O . ARG A 1 189 ? -30.913 11.337 -10.883 1.00 33.47 189 ARG A O 1
ATOM 1505 N N . PHE A 1 190 ? -30.478 12.847 -12.495 1.00 29.09 190 PHE A N 1
ATOM 1506 C CA . PHE A 1 190 ? -31.004 14.146 -12.047 1.00 29.09 190 PHE A CA 1
ATOM 1507 C C . PHE A 1 190 ? -29.971 15.244 -12.320 1.00 29.09 190 PHE A C 1
ATOM 1509 O O . PHE A 1 190 ? -28.912 15.311 -11.707 1.00 29.09 190 PHE A O 1
ATOM 1516 N N . ASP A 1 191 ? -30.324 16.116 -13.264 1.00 28.34 191 ASP A N 1
ATOM 1517 C CA . ASP A 1 191 ? -29.582 17.326 -13.595 1.00 28.34 191 ASP A CA 1
ATOM 1518 C C . ASP A 1 191 ? -29.911 18.469 -12.604 1.00 28.34 191 ASP A C 1
ATOM 1520 O O . ASP A 1 191 ? -31.001 18.529 -12.033 1.00 28.34 191 ASP A O 1
ATOM 1524 N N . SER A 1 192 ? -28.922 19.350 -12.433 1.00 28.64 192 SER A N 1
ATOM 1525 C CA . SER A 1 192 ? -28.716 20.497 -11.504 1.00 28.64 192 SER A CA 1
ATOM 1526 C C . SER A 1 192 ? -29.839 21.588 -11.462 1.00 28.64 192 SER A C 1
ATOM 1528 O O . SER A 1 192 ? -30.750 21.470 -12.280 1.00 28.64 192 SER A O 1
ATOM 1530 N N . PRO A 1 193 ? -29.821 22.699 -10.638 1.00 33.47 193 PRO A N 1
ATOM 1531 C CA . PRO A 1 193 ? -28.642 23.428 -10.098 1.00 33.47 193 PRO A CA 1
ATOM 1532 C C . PRO A 1 193 ? -28.718 24.272 -8.770 1.00 33.47 193 PRO A C 1
ATOM 1534 O O . PRO A 1 193 ? -29.759 24.727 -8.309 1.00 33.47 193 PRO A O 1
ATOM 1537 N N . SER A 1 194 ? -27.514 24.671 -8.307 1.00 25.73 194 SER A N 1
ATOM 1538 C CA . SER A 1 194 ? -27.067 26.019 -7.835 1.00 25.73 194 SER A CA 1
ATOM 1539 C C . SER A 1 194 ? -27.295 26.609 -6.408 1.00 25.73 194 SER A C 1
ATOM 1541 O O . SER A 1 194 ? -28.405 26.908 -5.998 1.00 25.73 194 SER A O 1
ATOM 1543 N N . ILE A 1 195 ? -26.143 26.993 -5.803 1.00 24.14 195 ILE A N 1
ATOM 1544 C CA . ILE A 1 195 ? -25.758 28.245 -5.076 1.00 24.14 195 ILE A CA 1
ATOM 1545 C C . ILE A 1 195 ? -26.346 28.568 -3.673 1.00 24.14 195 ILE A C 1
ATOM 1547 O O . ILE A 1 195 ? -27.506 28.932 -3.534 1.00 24.14 195 ILE A O 1
ATOM 1551 N N . SER A 1 196 ? -25.466 28.700 -2.659 1.00 25.41 196 SER A N 1
ATOM 1552 C CA . SER A 1 196 ? -25.136 29.990 -1.985 1.00 25.41 196 SER A CA 1
ATOM 1553 C C . SER A 1 196 ? -24.174 29.859 -0.785 1.00 25.41 196 SER A C 1
ATOM 1555 O O . SER A 1 196 ? -24.149 28.876 -0.054 1.00 25.41 196 SER A O 1
ATOM 1557 N N . LYS A 1 197 ? -23.341 30.898 -0.627 1.00 28.25 197 LYS A N 1
ATOM 1558 C CA . LYS A 1 197 ? -22.446 31.181 0.507 1.00 28.25 197 LYS A CA 1
ATOM 1559 C C . LYS A 1 197 ? -23.256 31.736 1.677 1.00 28.25 197 LYS A C 1
ATOM 1561 O O . LYS A 1 197 ? -24.047 32.636 1.429 1.00 28.25 197 LYS A O 1
ATOM 1566 N N . GLU A 1 198 ? -22.888 31.412 2.919 1.00 25.59 198 GLU A N 1
ATOM 1567 C CA . GLU A 1 198 ? -22.951 32.391 4.014 1.00 25.59 198 GLU A CA 1
ATOM 1568 C C . GLU A 1 198 ? -22.065 32.051 5.225 1.00 25.59 198 GLU A C 1
ATOM 1570 O O . GLU A 1 198 ? -21.498 30.970 5.349 1.00 25.59 198 GLU A O 1
ATOM 1575 N N . LYS A 1 199 ? -21.841 33.077 6.046 1.00 25.47 199 LYS A N 1
ATOM 1576 C CA . LYS A 1 199 ? -20.714 33.305 6.960 1.00 25.47 199 LYS A CA 1
ATOM 1577 C C . LYS A 1 199 ? -21.167 33.267 8.429 1.00 25.47 199 LYS A C 1
ATOM 1579 O O . LYS A 1 199 ? -22.232 33.773 8.740 1.00 25.47 199 LYS A O 1
ATOM 1584 N N . ARG A 1 200 ? -20.193 32.945 9.300 1.00 24.81 200 ARG A N 1
ATOM 1585 C CA . ARG A 1 200 ? -19.999 33.355 10.720 1.00 24.81 200 ARG A CA 1
ATOM 1586 C C . ARG A 1 200 ? -20.881 32.715 11.808 1.00 24.81 200 ARG A C 1
ATOM 1588 O O . ARG A 1 200 ? -22.068 32.976 11.870 1.00 24.81 200 ARG A O 1
ATOM 1595 N N . SER A 1 201 ? -20.216 32.215 12.859 1.00 26.59 201 SER A N 1
ATOM 1596 C CA . SER A 1 201 ? -20.120 32.958 14.135 1.00 26.59 201 SER A CA 1
ATOM 1597 C C . SER A 1 201 ? -19.015 32.418 15.054 1.00 26.59 201 SER A C 1
ATOM 1599 O O . SER A 1 201 ? -18.876 31.211 15.220 1.00 26.59 201 SER A O 1
ATOM 1601 N N . LYS A 1 202 ? -18.253 33.343 15.654 1.00 34.62 202 LYS A N 1
ATOM 1602 C CA . LYS A 1 202 ? -17.328 33.141 16.782 1.00 34.62 202 LYS A CA 1
ATOM 1603 C C . LYS A 1 202 ? -18.101 32.975 18.098 1.00 34.62 202 LYS A C 1
ATOM 1605 O O . LYS A 1 202 ? -19.127 33.634 18.246 1.00 34.62 202 LYS A O 1
ATOM 1610 N N . ARG A 1 203 ? -17.524 32.226 19.047 1.00 29.70 203 ARG A N 1
ATOM 1611 C CA . ARG A 1 203 ? -17.541 32.405 20.523 1.00 29.70 203 ARG A CA 1
ATOM 1612 C C . ARG A 1 203 ? -16.530 31.398 21.097 1.00 29.70 203 ARG A C 1
ATOM 1614 O O . ARG A 1 203 ? -16.665 30.209 20.847 1.00 29.70 203 ARG A O 1
ATOM 1621 N N . ASP A 1 204 ? -15.328 31.851 21.440 1.00 29.81 204 ASP A N 1
ATOM 1622 C CA . ASP A 1 204 ? -14.877 32.335 22.761 1.00 29.81 204 ASP A CA 1
ATOM 1623 C C . ASP A 1 204 ? -14.805 31.232 23.824 1.00 29.81 204 ASP A C 1
ATOM 1625 O O . ASP A 1 204 ? -15.813 30.724 24.303 1.00 29.81 204 ASP A O 1
ATOM 1629 N N . GLY A 1 205 ? -13.567 30.893 24.185 1.00 28.31 205 GLY A N 1
ATOM 1630 C CA . GLY A 1 205 ? -13.207 29.919 25.209 1.00 28.31 205 GLY A CA 1
ATOM 1631 C C . GLY A 1 205 ? -11.747 30.107 25.619 1.00 28.31 205 GLY A C 1
ATOM 1632 O O . GLY A 1 205 ? -10.938 29.208 25.437 1.00 28.31 205 GLY A O 1
ATOM 1633 N N . PHE A 1 206 ? -11.396 31.305 26.092 1.00 29.73 206 PHE A N 1
ATOM 1634 C CA . PHE A 1 206 ? -10.056 31.625 26.606 1.00 29.73 206 PHE A CA 1
ATOM 1635 C C . PHE A 1 206 ? -10.098 32.332 27.967 1.00 29.73 206 PHE A C 1
ATOM 1637 O O . PHE A 1 206 ? -9.210 33.107 28.304 1.00 29.73 206 PHE A O 1
ATOM 1644 N N . ASP A 1 207 ? -11.091 32.009 28.795 1.00 30.81 207 ASP A N 1
ATOM 1645 C CA . ASP A 1 207 ? -11.094 32.411 30.201 1.00 30.81 207 ASP A CA 1
ATOM 1646 C C . ASP A 1 207 ? -10.646 31.246 31.075 1.00 30.81 207 ASP A C 1
ATOM 1648 O O . ASP A 1 207 ? -11.463 30.459 31.556 1.00 30.81 207 ASP A O 1
ATOM 1652 N N . LYS A 1 208 ? -9.317 31.182 31.238 1.00 35.56 208 LYS A N 1
ATOM 1653 C CA . LYS A 1 208 ? -8.504 30.545 32.295 1.00 35.56 208 LYS A CA 1
ATOM 1654 C C . LYS A 1 208 ? -7.342 29.791 31.662 1.00 35.56 208 LYS A C 1
ATOM 1656 O O . LYS A 1 208 ? -7.515 28.638 31.300 1.00 35.56 208 LYS A O 1
ATOM 1661 N N . LEU A 1 209 ? -6.180 30.442 31.572 1.00 29.47 209 LEU A N 1
ATOM 1662 C CA . LEU A 1 209 ? -4.845 29.850 31.759 1.00 29.47 209 LEU A CA 1
ATOM 1663 C C . LEU A 1 209 ? -3.787 30.981 31.744 1.00 29.47 209 LEU A C 1
ATOM 1665 O O . LEU A 1 209 ? -3.514 31.589 30.714 1.00 29.47 209 LEU A O 1
ATOM 1669 N N . LYS A 1 210 ? -3.221 31.273 32.920 1.00 29.06 210 LYS A N 1
ATOM 1670 C CA . LYS A 1 210 ? -1.869 31.833 33.140 1.00 29.06 210 LYS A CA 1
ATOM 1671 C C . LYS A 1 210 ? -1.069 30.678 33.783 1.00 29.06 210 LYS A C 1
ATOM 1673 O O . LYS A 1 210 ? -1.693 29.874 34.468 1.00 29.06 210 LYS A O 1
ATOM 1678 N N . ASP A 1 211 ? 0.226 30.440 33.593 1.00 27.02 211 ASP A N 1
ATOM 1679 C CA . ASP A 1 211 ? 1.363 31.277 33.205 1.00 27.02 211 ASP A CA 1
ATOM 1680 C C . ASP A 1 211 ? 2.139 30.711 31.995 1.00 27.02 211 ASP A C 1
ATOM 1682 O O . ASP A 1 211 ? 2.047 29.533 31.653 1.00 27.02 211 ASP A O 1
ATOM 1686 N N . TYR A 1 212 ? 2.930 31.575 31.356 1.00 31.02 212 TYR A N 1
ATOM 1687 C CA . TYR A 1 212 ? 3.859 31.256 30.269 1.00 31.02 212 TYR A CA 1
ATOM 1688 C C . TYR A 1 212 ? 4.902 30.213 30.710 1.00 31.02 212 TYR A C 1
ATOM 1690 O O . TYR A 1 212 ? 5.783 30.511 31.519 1.00 31.02 212 TYR A O 1
ATOM 1698 N N . PHE A 1 213 ? 4.842 29.002 30.150 1.00 24.16 213 PHE A N 1
ATOM 1699 C CA . PHE A 1 213 ? 5.914 28.015 30.273 1.00 24.16 213 PHE A CA 1
ATOM 1700 C C . PHE A 1 213 ? 6.923 28.216 29.143 1.00 24.16 213 PHE A C 1
ATOM 1702 O O . PHE A 1 213 ? 6.588 28.135 27.964 1.00 24.16 213 PHE A O 1
ATOM 1709 N N . LYS A 1 214 ? 8.182 28.461 29.515 1.00 24.62 214 LYS A N 1
ATOM 1710 C CA . LYS A 1 214 ? 9.319 28.426 28.593 1.00 24.62 214 LYS A CA 1
ATOM 1711 C C . LYS A 1 214 ? 9.394 27.013 28.006 1.00 24.62 214 LYS A C 1
ATOM 1713 O O . LYS A 1 214 ? 9.637 26.064 28.752 1.00 24.62 214 LYS A O 1
ATOM 1718 N N . GLU A 1 215 ? 9.138 26.872 26.706 1.00 22.05 215 GLU A N 1
ATOM 1719 C CA . GLU A 1 215 ? 9.204 25.578 26.026 1.00 22.05 215 GLU A CA 1
ATOM 1720 C C . GLU A 1 215 ? 10.561 24.913 26.281 1.00 22.05 215 GLU A C 1
ATOM 1722 O O . GLU A 1 215 ? 11.627 25.523 26.170 1.00 22.05 215 GLU A O 1
ATOM 1727 N N . PHE A 1 216 ? 10.497 23.651 26.691 1.00 25.03 216 PHE A N 1
ATOM 1728 C CA . PHE A 1 216 ? 11.642 22.828 27.033 1.00 25.03 216 PHE A CA 1
ATOM 1729 C C . PHE A 1 216 ? 12.491 22.569 25.779 1.00 25.03 216 PHE A C 1
ATOM 1731 O O . PHE A 1 216 ? 12.165 21.716 24.956 1.00 25.03 216 PHE A O 1
ATOM 1738 N N . THR A 1 217 ? 13.605 23.288 25.644 1.00 28.95 217 THR A N 1
ATOM 1739 C CA . THR A 1 217 ? 14.664 23.020 24.663 1.00 28.95 217 THR A CA 1
ATOM 1740 C C . THR A 1 217 ? 15.567 21.908 25.192 1.00 28.95 217 THR A C 1
ATOM 1742 O O . THR A 1 217 ? 16.641 22.160 25.736 1.00 28.95 217 THR A O 1
ATOM 1745 N N . GLY A 1 218 ? 15.101 20.667 25.095 1.00 24.02 218 GLY A N 1
ATOM 1746 C CA . GLY A 1 218 ? 15.915 19.481 25.340 1.00 24.02 218 GLY A CA 1
ATOM 1747 C C . GLY A 1 218 ? 15.950 18.628 24.083 1.00 24.02 218 GLY A C 1
ATOM 1748 O O . GLY A 1 218 ? 14.895 18.220 23.596 1.00 24.02 218 GLY A O 1
ATOM 1749 N N . GLU A 1 219 ? 17.148 18.363 23.559 1.00 26.44 219 GLU A N 1
ATOM 1750 C CA . GLU A 1 219 ? 17.369 17.418 22.465 1.00 26.44 219 GLU A CA 1
ATOM 1751 C C . GLU A 1 219 ? 16.788 16.051 22.842 1.00 26.44 219 GLU A C 1
ATOM 1753 O O . GLU A 1 219 ? 17.368 15.271 23.600 1.00 26.44 219 GLU A O 1
ATOM 1758 N N . ARG A 1 220 ? 15.610 15.738 22.301 1.00 24.08 220 ARG A N 1
ATOM 1759 C CA . ARG A 1 220 ? 15.139 14.360 22.255 1.00 24.08 220 ARG A CA 1
ATOM 1760 C C . ARG A 1 220 ? 15.971 13.667 21.189 1.00 24.08 220 ARG A C 1
ATOM 1762 O O . ARG A 1 220 ? 15.932 14.076 20.031 1.00 24.08 220 ARG A O 1
ATOM 1769 N N . LYS A 1 221 ? 16.699 12.612 21.574 1.00 25.52 221 LYS A N 1
ATOM 1770 C CA . LYS A 1 221 ? 17.224 11.622 20.626 1.00 25.52 221 LYS A CA 1
ATOM 1771 C C . LYS A 1 221 ? 16.047 11.169 19.772 1.00 25.52 221 LYS A C 1
ATOM 1773 O O . LYS A 1 221 ? 15.183 10.429 20.236 1.00 25.52 221 LYS A O 1
ATOM 1778 N N . SER A 1 222 ? 15.975 11.706 18.563 1.00 24.95 222 SER A N 1
ATOM 1779 C CA . SER A 1 222 ? 14.924 11.434 17.606 1.00 24.95 222 SER A CA 1
ATOM 1780 C C . SER A 1 222 ? 15.103 9.998 17.141 1.00 24.95 222 SER A C 1
ATOM 1782 O O . SER A 1 222 ? 15.849 9.701 16.211 1.00 24.95 222 SER A O 1
ATOM 1784 N N . TYR A 1 223 ? 14.413 9.076 17.808 1.00 28.05 223 TYR A N 1
ATOM 1785 C CA . TYR A 1 223 ? 14.034 7.842 17.148 1.00 28.05 223 TYR A CA 1
ATOM 1786 C C . TYR A 1 223 ? 13.087 8.273 16.032 1.00 28.05 223 TYR A C 1
ATOM 1788 O O . TYR A 1 223 ? 11.922 8.569 16.283 1.00 28.05 223 TYR A O 1
ATOM 1796 N N . LYS A 1 224 ? 13.637 8.487 14.831 1.00 25.39 224 LYS A N 1
ATOM 1797 C CA . LYS A 1 224 ? 12.867 8.890 13.656 1.00 25.39 224 LYS A CA 1
ATOM 1798 C C . LYS A 1 224 ? 11.822 7.796 13.422 1.00 25.39 224 LYS A C 1
ATOM 1800 O O . LYS A 1 224 ? 12.217 6.678 13.083 1.00 25.39 224 LYS A O 1
ATOM 1805 N N . PRO A 1 225 ? 10.516 8.062 13.594 1.00 29.75 225 PRO A N 1
ATOM 1806 C CA . PRO A 1 225 ? 9.533 7.131 13.086 1.00 29.75 225 PRO A CA 1
ATOM 1807 C C . PRO A 1 225 ? 9.702 7.111 11.568 1.00 29.75 225 PRO A C 1
ATOM 1809 O O . PRO A 1 225 ? 9.801 8.173 10.949 1.00 29.75 225 PRO A O 1
ATOM 1812 N N . LYS A 1 226 ? 9.755 5.913 10.977 1.00 32.31 226 LYS A N 1
ATOM 1813 C CA . LYS A 1 226 ? 9.574 5.713 9.536 1.00 32.31 226 LYS A CA 1
ATOM 1814 C C . LYS A 1 226 ? 8.216 6.307 9.141 1.00 32.31 226 LYS A C 1
ATOM 1816 O O . LYS A 1 226 ? 7.186 5.647 9.219 1.00 32.31 226 LYS A O 1
ATOM 1821 N N . ARG A 1 227 ? 8.215 7.589 8.795 1.00 33.62 227 ARG A N 1
ATOM 1822 C CA . ARG A 1 227 ? 7.186 8.273 8.011 1.00 33.62 227 ARG A CA 1
ATOM 1823 C C . ARG A 1 227 ? 7.667 8.057 6.570 1.00 33.62 227 ARG A C 1
ATOM 1825 O O . ARG A 1 227 ? 8.813 8.378 6.313 1.00 33.62 227 ARG A O 1
ATOM 1832 N N . ILE A 1 228 ? 6.934 7.437 5.647 1.00 33.97 228 ILE A N 1
ATOM 1833 C CA . ILE A 1 228 ? 5.595 7.805 5.173 1.00 33.97 228 ILE A CA 1
ATOM 1834 C C . ILE A 1 228 ? 4.878 6.543 4.624 1.00 33.97 228 ILE A C 1
ATOM 1836 O O . ILE A 1 228 ? 5.137 6.130 3.510 1.00 33.97 228 ILE A O 1
ATOM 1840 N N . TYR A 1 229 ? 3.945 5.947 5.386 1.00 41.12 229 TYR A N 1
ATOM 1841 C CA . TYR A 1 229 ? 2.850 5.069 4.882 1.00 41.12 229 TYR A CA 1
ATOM 1842 C C . TYR A 1 229 ? 1.562 5.250 5.700 1.00 41.12 229 TYR A C 1
ATOM 1844 O O . TYR A 1 229 ? 0.766 4.330 5.866 1.00 41.12 229 TYR A O 1
ATOM 1852 N N . SER A 1 230 ? 1.361 6.444 6.267 1.00 41.22 230 SER A N 1
ATOM 1853 C CA . SER A 1 230 ? 0.337 6.701 7.292 1.00 41.22 230 SER A CA 1
ATOM 1854 C C . SER A 1 230 ? -1.079 6.271 6.870 1.00 41.22 230 SER A C 1
ATOM 1856 O O . SER A 1 230 ? -1.744 5.608 7.657 1.00 41.22 230 SER A O 1
ATOM 1858 N N . LYS A 1 231 ? -1.523 6.529 5.629 1.00 40.91 231 LYS A N 1
ATOM 1859 C CA . LYS A 1 231 ? -2.889 6.167 5.194 1.00 40.91 231 LYS A CA 1
ATOM 1860 C C . LYS A 1 231 ? -3.071 4.691 4.804 1.00 40.91 231 LYS A C 1
ATOM 1862 O O . LYS A 1 231 ? -4.049 4.092 5.236 1.00 40.91 231 LYS A O 1
ATOM 1867 N N . SER A 1 232 ? -2.115 4.072 4.098 1.00 47.88 232 SER A N 1
ATOM 1868 C CA . SER A 1 232 ? -2.162 2.619 3.814 1.00 47.88 232 SER A CA 1
ATOM 1869 C C . SER A 1 232 ? -2.079 1.796 5.106 1.00 47.88 232 SER A C 1
ATOM 1871 O O . SER A 1 232 ? -2.791 0.808 5.271 1.00 47.88 232 SER A O 1
ATOM 1873 N N . ASN A 1 233 ? -1.262 2.234 6.071 1.00 66.25 233 ASN A N 1
ATOM 1874 C CA . ASN A 1 233 ? -1.202 1.605 7.387 1.00 66.25 233 ASN A CA 1
ATOM 1875 C C . ASN A 1 233 ? -2.496 1.809 8.174 1.00 66.25 233 ASN A C 1
ATOM 1877 O O . ASN A 1 233 ? -2.938 0.865 8.815 1.00 66.25 233 ASN A O 1
ATOM 1881 N N . HIS A 1 234 ? -3.131 2.983 8.092 1.00 72.31 234 HIS A N 1
ATOM 1882 C CA . HIS A 1 234 ? -4.433 3.229 8.723 1.00 72.31 234 HIS A CA 1
ATOM 1883 C C . HIS A 1 234 ? -5.486 2.219 8.265 1.00 72.31 234 HIS A C 1
ATOM 1885 O O . HIS A 1 234 ? -6.065 1.530 9.100 1.00 72.31 234 HIS A O 1
ATOM 1891 N N . GLY A 1 235 ? -5.665 2.061 6.948 1.00 68.69 235 GLY A N 1
ATOM 1892 C CA . GLY A 1 235 ? -6.584 1.068 6.382 1.00 68.69 235 GLY A CA 1
ATOM 1893 C C . GLY A 1 235 ? -6.269 -0.355 6.849 1.00 68.69 235 GLY A C 1
ATOM 1894 O O . GLY A 1 235 ? -7.159 -1.051 7.328 1.00 68.69 235 GLY A O 1
ATOM 1895 N N . LYS A 1 236 ? -4.988 -0.754 6.819 1.00 74.56 236 LYS A N 1
ATOM 1896 C CA . LYS A 1 236 ? -4.528 -2.067 7.312 1.00 74.56 236 LYS A CA 1
ATOM 1897 C C . LYS A 1 236 ? -4.851 -2.303 8.786 1.00 74.56 236 LYS A C 1
ATOM 1899 O O . LYS A 1 236 ? -5.222 -3.413 9.151 1.00 74.56 236 LYS A O 1
ATOM 1904 N N . ILE A 1 237 ? -4.670 -1.293 9.636 1.00 84.88 237 ILE A N 1
ATOM 1905 C CA . ILE A 1 237 ? -4.945 -1.400 11.073 1.00 84.88 237 ILE A CA 1
ATOM 1906 C C . ILE A 1 237 ? -6.452 -1.520 11.298 1.00 84.88 237 ILE A C 1
ATOM 1908 O O . ILE A 1 237 ? -6.877 -2.389 12.049 1.00 84.88 237 ILE A O 1
ATOM 1912 N N . VAL A 1 238 ? -7.261 -0.698 10.625 1.00 84.19 238 VAL A N 1
ATOM 1913 C CA . VAL A 1 238 ? -8.727 -0.754 10.731 1.00 84.19 238 VAL A CA 1
ATOM 1914 C C . VAL A 1 238 ? -9.266 -2.105 10.250 1.00 84.19 238 VAL A C 1
ATOM 1916 O O . VAL A 1 238 ? -10.103 -2.698 10.924 1.00 84.19 238 VAL A O 1
ATOM 1919 N N . GLU A 1 239 ? -8.758 -2.629 9.133 1.00 81.31 239 GLU A N 1
ATOM 1920 C CA . GLU A 1 239 ? -9.191 -3.926 8.604 1.00 81.31 239 GLU A CA 1
ATOM 1921 C C . GLU A 1 239 ? -8.747 -5.090 9.498 1.00 81.31 239 GLU A C 1
ATOM 1923 O O . GLU A 1 239 ? -9.534 -5.988 9.787 1.00 81.31 239 GLU A O 1
ATOM 1928 N N . ALA A 1 240 ? -7.510 -5.071 10.004 1.00 86.81 240 ALA A N 1
ATOM 1929 C CA . ALA A 1 240 ? -7.061 -6.071 10.969 1.00 86.81 240 ALA A CA 1
ATOM 1930 C C . ALA A 1 240 ? -7.912 -6.039 12.248 1.00 86.81 240 ALA A C 1
ATOM 1932 O O . ALA A 1 240 ? -8.301 -7.084 12.756 1.00 86.81 240 ALA A O 1
ATOM 1933 N N . LEU A 1 241 ? -8.258 -4.843 12.728 1.00 90.75 241 LEU A N 1
ATOM 1934 C CA . LEU A 1 241 ? -9.110 -4.657 13.898 1.00 90.75 241 LEU A CA 1
ATOM 1935 C C . LEU A 1 241 ? -10.530 -5.184 13.666 1.00 90.75 241 LEU A C 1
ATOM 1937 O O . LEU A 1 241 ? -11.095 -5.829 14.544 1.00 90.75 241 LEU A O 1
ATOM 1941 N N . ARG A 1 242 ? -11.095 -4.942 12.477 1.00 88.88 242 ARG A N 1
ATOM 1942 C CA . ARG A 1 242 ? -12.374 -5.522 12.055 1.00 88.88 242 ARG A CA 1
ATOM 1943 C C . ARG A 1 242 ? -12.306 -7.047 12.071 1.00 88.88 242 ARG A C 1
ATOM 1945 O O . ARG A 1 242 ? -13.204 -7.674 12.620 1.00 88.88 242 ARG A O 1
ATOM 1952 N N . ASN A 1 243 ? -11.252 -7.630 11.502 1.00 86.44 243 ASN A N 1
ATOM 1953 C CA . ASN A 1 243 ? -11.112 -9.081 11.396 1.00 86.44 243 ASN A CA 1
ATOM 1954 C C . ASN A 1 243 ? -10.989 -9.777 12.758 1.00 86.44 243 ASN A C 1
ATOM 1956 O O . ASN A 1 243 ? -11.576 -10.837 12.942 1.00 86.44 243 ASN A O 1
ATOM 1960 N N . GLU A 1 244 ? -10.309 -9.158 13.723 1.00 90.25 244 GLU A N 1
ATOM 1961 C CA . GLU A 1 244 ? -10.232 -9.654 15.108 1.00 90.25 244 GLU A CA 1
ATOM 1962 C C . GLU A 1 244 ? -11.591 -9.641 15.832 1.00 90.25 244 GLU A C 1
ATOM 1964 O O . GLU A 1 244 ? -11.780 -10.367 16.802 1.00 90.25 244 GLU A O 1
ATOM 1969 N N . LEU A 1 245 ? -12.543 -8.820 15.375 1.00 88.00 245 LEU A N 1
ATOM 1970 C CA . LEU A 1 245 ? -13.835 -8.601 16.036 1.00 88.00 245 LEU A CA 1
ATOM 1971 C C . LEU A 1 245 ? -15.037 -9.132 15.238 1.00 88.00 245 LEU A C 1
ATOM 1973 O O . LEU A 1 245 ? -16.175 -8.972 15.683 1.00 88.00 245 LEU A O 1
ATOM 1977 N N . LEU A 1 246 ? -14.804 -9.770 14.086 1.00 78.12 246 LEU A N 1
ATOM 1978 C CA . LEU A 1 246 ? -15.847 -10.312 13.201 1.00 78.12 246 LEU A CA 1
ATOM 1979 C C . LEU A 1 246 ? -16.782 -11.290 13.923 1.00 78.12 246 LEU A C 1
ATOM 1981 O O . LEU A 1 246 ? -17.992 -11.259 13.714 1.00 78.12 246 LEU A O 1
ATOM 1985 N N . ASP A 1 247 ? -16.229 -12.128 14.799 1.00 82.12 247 ASP A N 1
ATOM 1986 C CA . ASP A 1 247 ? -17.002 -13.120 15.553 1.00 82.12 247 ASP A CA 1
ATOM 1987 C C . ASP A 1 247 ? -17.761 -12.504 16.747 1.00 82.12 247 ASP A C 1
ATOM 1989 O O . ASP A 1 247 ? -18.606 -13.157 17.367 1.00 82.12 247 ASP A O 1
ATOM 1993 N N . GLU A 1 248 ? -17.484 -11.241 17.086 1.00 81.88 248 GLU A N 1
ATOM 1994 C CA . GLU A 1 248 ? -18.049 -10.562 18.255 1.00 81.88 248 GLU A CA 1
ATOM 1995 C C . GLU A 1 248 ? -19.234 -9.638 17.927 1.00 81.88 248 GLU A C 1
ATOM 1997 O O . GLU A 1 248 ? -20.007 -9.285 18.831 1.00 81.88 248 GLU A O 1
ATOM 2002 N N . GLY A 1 249 ? -19.408 -9.240 16.663 1.00 83.94 249 GLY A N 1
ATOM 2003 C CA . GLY A 1 249 ? -20.458 -8.305 16.267 1.00 83.94 249 GLY A CA 1
ATOM 2004 C C . GLY A 1 249 ? -20.415 -7.861 14.808 1.00 83.94 249 GLY A C 1
ATOM 2005 O O . GLY A 1 249 ? -19.565 -8.277 14.028 1.00 83.94 249 GLY A O 1
ATOM 2006 N N . GLU A 1 250 ? -21.352 -6.987 14.446 1.00 84.69 250 GLU A N 1
ATOM 2007 C CA . GLU A 1 250 ? -21.435 -6.418 13.099 1.00 84.69 250 GLU A CA 1
ATOM 2008 C C . GLU A 1 250 ? -20.595 -5.138 13.003 1.00 84.69 250 GLU A C 1
ATOM 2010 O O . GLU A 1 250 ? -20.644 -4.281 13.887 1.00 84.69 250 GLU A O 1
ATOM 2015 N N . ALA A 1 251 ? -19.788 -5.022 11.948 1.00 82.62 251 ALA A N 1
ATOM 2016 C CA . ALA A 1 251 ? -18.847 -3.923 11.764 1.00 82.62 251 ALA A CA 1
ATOM 2017 C C . ALA A 1 251 ? -19.379 -2.882 10.770 1.00 82.62 251 ALA A C 1
ATOM 2019 O O . ALA A 1 251 ? -19.737 -3.212 9.642 1.00 82.62 251 ALA A O 1
ATOM 2020 N N . PHE A 1 252 ? -19.338 -1.612 11.167 1.00 78.81 252 PHE A N 1
ATOM 2021 C CA . PHE A 1 252 ? -19.778 -0.458 10.389 1.00 78.81 252 PHE A CA 1
ATOM 2022 C C . PHE A 1 252 ? -18.660 0.582 10.288 1.00 78.81 252 PHE A C 1
ATOM 2024 O O . PHE A 1 252 ? -17.862 0.754 11.210 1.00 78.81 252 PHE A O 1
ATOM 2031 N N . LYS A 1 253 ? -18.624 1.321 9.179 1.00 74.31 253 LYS A N 1
ATOM 2032 C CA . LYS A 1 253 ? -17.650 2.388 8.923 1.00 74.31 253 LYS A CA 1
ATOM 2033 C C . LYS A 1 253 ? -18.325 3.548 8.199 1.00 74.31 253 LYS A C 1
ATOM 2035 O O . LYS A 1 253 ? -19.272 3.340 7.445 1.00 74.31 253 LYS A O 1
ATOM 2040 N N . SER A 1 254 ? -17.822 4.764 8.399 1.00 65.69 254 SER A N 1
ATOM 2041 C CA . SER A 1 254 ? -18.164 5.917 7.563 1.00 65.69 254 SER A CA 1
ATOM 2042 C C . SER A 1 254 ? -16.904 6.698 7.189 1.00 65.69 254 SER A C 1
ATOM 2044 O O . SER A 1 254 ? -15.800 6.372 7.619 1.00 65.69 254 SER A O 1
ATOM 2046 N N . ARG A 1 255 ? -17.051 7.758 6.390 1.00 55.34 255 ARG A N 1
ATOM 2047 C CA . ARG A 1 255 ? -15.939 8.666 6.062 1.00 55.34 255 ARG A CA 1
ATOM 2048 C C . ARG A 1 255 ? -15.340 9.352 7.300 1.00 55.34 255 ARG A C 1
ATOM 2050 O O . ARG A 1 255 ? -14.192 9.779 7.265 1.00 55.34 255 ARG A O 1
ATOM 2057 N N . GLU A 1 256 ? -16.128 9.494 8.362 1.00 64.00 256 GLU A N 1
ATOM 2058 C CA . GLU A 1 256 ? -15.780 10.269 9.561 1.00 64.00 256 GLU A CA 1
ATOM 2059 C C . GLU A 1 256 ? -15.535 9.386 10.789 1.00 64.00 256 GLU A C 1
ATOM 2061 O O . GLU A 1 256 ? -15.028 9.872 11.794 1.00 64.00 256 GLU A O 1
ATOM 2066 N N . ILE A 1 257 ? -15.887 8.100 10.710 1.00 73.56 257 ILE A N 1
ATOM 2067 C CA . ILE A 1 257 ? -15.731 7.131 11.792 1.00 73.56 257 ILE A CA 1
ATOM 2068 C C . ILE A 1 257 ? -14.943 5.938 11.268 1.00 73.56 257 ILE A C 1
ATOM 2070 O O . ILE A 1 257 ? -15.411 5.245 10.362 1.00 73.56 257 ILE A O 1
ATOM 2074 N N . ASP A 1 258 ? -13.785 5.682 11.877 1.00 82.06 258 ASP A N 1
ATOM 2075 C CA . ASP A 1 258 ? -12.877 4.617 11.450 1.00 82.06 258 ASP A CA 1
ATOM 2076 C C . ASP A 1 258 ? -13.524 3.232 11.518 1.00 82.06 258 ASP A C 1
ATOM 2078 O O . ASP A 1 258 ? -13.485 2.489 10.535 1.00 82.06 258 ASP A O 1
ATOM 2082 N N . LEU A 1 259 ? -14.115 2.887 12.669 1.00 89.56 259 LEU A N 1
ATOM 2083 C CA . LEU A 1 259 ? -14.802 1.615 12.876 1.00 89.56 259 LEU A CA 1
ATOM 2084 C C . LEU A 1 259 ? -15.782 1.691 14.054 1.00 89.56 259 LEU A C 1
ATOM 2086 O O . LEU A 1 259 ? -15.444 2.163 15.142 1.00 89.56 259 LEU A O 1
ATOM 2090 N N . VAL A 1 260 ? -16.979 1.148 13.851 1.00 91.44 260 VAL A N 1
ATOM 2091 C CA . VAL A 1 260 ? -17.925 0.791 14.912 1.00 91.44 260 VAL A CA 1
ATOM 2092 C C . VAL A 1 260 ? -18.168 -0.707 14.851 1.00 91.44 260 VAL A C 1
ATOM 2094 O O . VAL A 1 260 ? -18.519 -1.215 13.794 1.00 91.44 260 VAL A O 1
ATOM 2097 N N . VAL A 1 261 ? -18.029 -1.411 15.972 1.00 91.31 261 VAL A N 1
ATOM 2098 C CA . VAL A 1 261 ? -18.442 -2.817 16.083 1.00 91.31 261 VAL A CA 1
ATOM 2099 C C . VAL A 1 261 ? -19.630 -2.909 17.021 1.00 91.31 261 VAL A C 1
ATOM 2101 O O . VAL A 1 261 ? -19.526 -2.638 18.220 1.00 91.31 261 VAL A O 1
ATOM 2104 N N . GLU A 1 262 ? -20.780 -3.277 16.477 1.00 90.94 262 GLU A N 1
ATOM 2105 C CA . GLU A 1 262 ? -22.000 -3.476 17.231 1.00 90.94 262 GLU A CA 1
ATOM 2106 C C . GLU A 1 262 ? -22.052 -4.897 17.803 1.00 90.94 262 GLU A C 1
ATOM 2108 O O . GLU A 1 262 ? -22.335 -5.874 17.112 1.00 90.94 262 GLU A O 1
ATOM 2113 N N . GLN A 1 263 ? -21.820 -5.011 19.109 1.00 90.88 263 GLN A N 1
ATOM 2114 C CA . GLN A 1 263 ? -21.937 -6.265 19.849 1.00 90.88 263 GLN A CA 1
ATOM 2115 C C . GLN A 1 263 ? -23.343 -6.413 20.440 1.00 90.88 263 GLN A C 1
ATOM 2117 O O . GLN A 1 263 ? -24.128 -5.466 20.502 1.00 90.88 263 GLN A O 1
ATOM 2122 N N . LYS A 1 264 ? -23.671 -7.593 20.982 1.00 88.38 264 LYS A N 1
ATOM 2123 C CA . LYS A 1 264 ? -24.999 -7.866 21.575 1.00 88.38 264 LYS A CA 1
ATOM 2124 C C . LYS A 1 264 ? -25.440 -6.846 22.638 1.00 88.38 264 LYS A C 1
ATOM 2126 O O . LYS A 1 264 ? -26.618 -6.516 22.692 1.00 88.38 264 LYS A O 1
ATOM 2131 N N . LYS A 1 265 ? -24.521 -6.364 23.486 1.00 90.69 265 LYS A N 1
ATOM 2132 C CA . LYS A 1 265 ? -24.843 -5.505 24.648 1.00 90.69 265 LYS A CA 1
ATOM 2133 C C . LYS A 1 265 ? -24.422 -4.040 24.509 1.00 90.69 265 LYS A C 1
ATOM 2135 O O . LYS A 1 265 ? -24.881 -3.213 25.286 1.00 90.69 265 LYS A O 1
ATOM 2140 N N . ARG A 1 266 ? -23.514 -3.732 23.588 1.00 94.50 266 ARG A N 1
ATOM 2141 C CA . ARG A 1 266 ? -22.852 -2.426 23.471 1.00 94.50 266 ARG A CA 1
ATOM 2142 C C . ARG A 1 266 ? -22.287 -2.248 22.068 1.00 94.50 266 ARG A C 1
ATOM 2144 O O . ARG A 1 266 ? -22.125 -3.232 21.353 1.00 94.50 266 ARG A O 1
ATOM 2151 N N . ALA A 1 267 ? -21.930 -1.024 21.719 1.00 94.06 267 ALA A N 1
ATOM 2152 C CA . ALA A 1 267 ? -21.156 -0.710 20.531 1.00 94.06 267 ALA A CA 1
ATOM 2153 C C . ALA A 1 267 ? -19.736 -0.287 20.923 1.00 94.06 267 ALA A C 1
ATOM 2155 O O . ALA A 1 267 ? -19.535 0.437 21.899 1.00 94.06 267 ALA A O 1
ATOM 2156 N N . LEU A 1 268 ? -18.747 -0.743 20.166 1.00 96.12 268 LEU A N 1
ATOM 2157 C CA . LEU A 1 268 ? -17.353 -0.340 20.300 1.00 96.12 268 LEU A CA 1
ATOM 2158 C C . LEU A 1 268 ? -17.063 0.704 19.221 1.00 96.12 268 LEU A C 1
ATOM 2160 O O . LEU A 1 268 ? -17.205 0.399 18.043 1.00 96.12 268 LEU A O 1
ATOM 2164 N N . LEU A 1 269 ? -16.696 1.923 19.609 1.00 95.06 269 LEU A N 1
ATOM 2165 C CA . LEU A 1 269 ? -16.331 3.004 18.693 1.00 95.06 269 LEU A CA 1
ATOM 2166 C C . LEU A 1 269 ? -14.818 3.191 18.733 1.00 95.06 269 LEU A C 1
ATOM 2168 O O . LEU A 1 269 ? -14.275 3.565 19.774 1.00 95.06 269 LEU A O 1
ATOM 2172 N N . PHE A 1 270 ? -14.159 2.955 17.607 1.00 96.00 270 PHE A N 1
ATOM 2173 C CA . PHE A 1 270 ? -12.712 3.044 17.487 1.00 96.00 270 PHE A CA 1
ATOM 2174 C C . PHE A 1 270 ? -12.286 4.296 16.730 1.00 96.00 270 PHE A C 1
ATOM 2176 O O . PHE A 1 270 ? -12.908 4.677 15.742 1.00 96.00 270 PHE A O 1
ATOM 2183 N N . GLU A 1 271 ? -11.176 4.874 17.176 1.00 93.44 271 GLU A N 1
ATOM 2184 C CA . GLU A 1 271 ? -10.414 5.879 16.441 1.00 93.44 271 GLU A CA 1
ATOM 2185 C C . GLU A 1 271 ? -8.949 5.439 16.398 1.00 93.44 271 GLU A C 1
ATOM 2187 O O . GLU A 1 271 ? -8.301 5.256 17.438 1.00 93.44 271 GLU A O 1
ATOM 2192 N N . VAL A 1 272 ? -8.433 5.253 15.189 1.00 91.19 272 VAL A N 1
ATOM 2193 C CA . VAL A 1 272 ? -7.085 4.756 14.934 1.00 91.19 272 VAL A CA 1
ATOM 2194 C C . VAL A 1 272 ? -6.167 5.930 14.618 1.00 91.19 272 VAL A C 1
ATOM 2196 O O . VAL A 1 272 ? -6.477 6.800 13.807 1.00 91.19 272 VAL A O 1
ATOM 2199 N N . LYS A 1 273 ? -4.986 5.957 15.241 1.00 86.06 273 LYS A N 1
ATOM 2200 C CA . LYS A 1 273 ? -3.905 6.869 14.851 1.00 86.06 273 LYS A CA 1
ATOM 2201 C C . LYS A 1 273 ? -2.642 6.093 14.561 1.00 86.06 273 LYS A C 1
ATOM 2203 O O . LYS A 1 273 ? -2.247 5.210 15.310 1.00 86.06 273 LYS A O 1
ATOM 2208 N N . THR A 1 274 ? -1.942 6.493 13.505 1.00 83.81 274 THR A N 1
ATOM 2209 C CA . THR A 1 274 ? -0.647 5.906 13.128 1.00 83.81 274 THR A CA 1
ATOM 2210 C C . THR A 1 274 ? 0.538 6.527 13.876 1.00 83.81 274 THR A C 1
ATOM 2212 O O . THR A 1 274 ? 1.686 6.234 13.555 1.00 83.81 274 THR A O 1
ATOM 2215 N N . ALA A 1 275 ? 0.277 7.415 14.839 1.00 76.56 275 ALA A N 1
ATOM 2216 C CA . ALA A 1 275 ? 1.266 8.064 15.693 1.00 76.56 275 ALA A CA 1
ATOM 2217 C C . ALA A 1 275 ? 0.688 8.272 17.103 1.00 76.56 275 ALA A C 1
ATOM 2219 O O . ALA A 1 275 ? -0.519 8.454 17.257 1.00 76.56 275 ALA A O 1
ATOM 2220 N N . ALA A 1 276 ? 1.555 8.257 18.118 1.00 79.19 276 ALA A N 1
ATOM 2221 C CA . ALA A 1 276 ? 1.192 8.431 19.530 1.00 79.19 276 ALA A CA 1
ATOM 2222 C C . ALA A 1 276 ? 1.619 9.799 20.107 1.00 79.19 276 ALA A C 1
ATOM 2224 O O . ALA A 1 276 ? 1.669 9.982 21.324 1.00 79.19 276 ALA A O 1
ATOM 2225 N N . ASP A 1 277 ? 1.951 10.772 19.250 1.00 68.88 277 ASP A N 1
ATOM 2226 C CA . ASP A 1 277 ? 2.242 12.137 19.695 1.00 68.88 277 ASP A CA 1
ATOM 2227 C C . ASP A 1 277 ? 0.996 12.833 20.277 1.00 68.88 277 ASP A C 1
ATOM 2229 O O . ASP A 1 277 ? -0.146 12.477 19.979 1.00 68.88 277 ASP A O 1
ATOM 2233 N N . THR A 1 278 ? 1.217 13.844 21.124 1.00 62.34 278 THR A N 1
ATOM 2234 C CA . THR A 1 278 ? 0.150 14.554 21.849 1.00 62.34 278 THR A CA 1
ATOM 2235 C C . THR A 1 278 ? -0.944 15.081 20.919 1.00 62.34 278 THR A C 1
ATOM 2237 O O . THR A 1 278 ? -2.123 15.003 21.254 1.00 62.34 278 THR A O 1
ATOM 2240 N N . GLN A 1 279 ? -0.572 15.581 19.737 1.00 64.88 279 GLN A N 1
ATOM 2241 C CA . GLN A 1 279 ? -1.527 16.097 18.759 1.00 64.88 279 GLN A CA 1
ATOM 2242 C C . GLN A 1 279 ? -2.435 14.982 18.230 1.00 64.88 279 GLN A C 1
ATOM 2244 O O . GLN A 1 279 ? -3.656 15.149 18.203 1.00 64.88 279 GLN A O 1
ATOM 2249 N N . SER A 1 280 ? -1.857 13.844 17.844 1.00 70.25 280 SER A N 1
ATOM 2250 C CA . SER A 1 280 ? -2.596 12.677 17.354 1.00 70.25 280 SER A CA 1
ATOM 2251 C C . SER A 1 280 ? -3.569 12.153 18.409 1.00 70.25 280 SER A C 1
ATOM 2253 O O . SER A 1 280 ? -4.743 11.925 18.115 1.00 70.25 280 SER A O 1
ATOM 2255 N N . VAL A 1 281 ? -3.107 12.054 19.658 1.00 73.19 281 VAL A N 1
ATOM 2256 C CA . VAL A 1 281 ? -3.915 11.603 20.798 1.00 73.19 281 VAL A CA 1
ATOM 2257 C C . VAL A 1 281 ? -5.074 12.557 21.084 1.00 73.19 281 VAL A C 1
ATOM 2259 O O . VAL A 1 281 ? -6.214 12.118 21.212 1.00 73.19 281 VAL A O 1
ATOM 2262 N N . TYR A 1 282 ? -4.822 13.866 21.151 1.00 69.56 282 TYR A N 1
ATOM 2263 C CA . TYR A 1 282 ? -5.867 14.849 21.460 1.00 69.56 282 TYR A CA 1
ATOM 2264 C C . TYR A 1 282 ? -6.902 14.950 20.341 1.00 69.56 282 TYR A C 1
ATOM 2266 O O . TYR A 1 282 ? -8.096 15.072 20.610 1.00 69.56 282 TYR A O 1
ATOM 2274 N N . THR A 1 283 ? -6.457 14.830 19.089 1.00 71.81 283 THR A N 1
ATOM 2275 C CA . THR A 1 283 ? -7.356 14.776 17.932 1.00 71.81 283 THR A CA 1
ATOM 2276 C C . THR A 1 283 ? -8.263 13.548 18.013 1.00 71.81 283 THR A C 1
ATOM 2278 O O . THR A 1 283 ? -9.473 13.681 17.844 1.00 71.81 283 THR A O 1
ATOM 2281 N N . ALA A 1 284 ? -7.707 12.381 18.362 1.00 79.44 284 ALA A N 1
ATOM 2282 C CA . ALA A 1 284 ? -8.487 11.157 18.517 1.00 79.44 284 ALA A CA 1
ATOM 2283 C C . ALA A 1 284 ? -9.540 11.268 19.631 1.00 79.44 284 ALA A C 1
ATOM 2285 O O . ALA A 1 284 ? -10.694 10.898 19.435 1.00 79.44 284 ALA A O 1
ATOM 2286 N N . ILE A 1 285 ? -9.166 11.838 20.784 1.00 79.12 285 ILE A N 1
ATOM 2287 C CA . ILE A 1 285 ? -10.098 12.118 21.888 1.00 79.12 285 ILE A CA 1
ATOM 2288 C C . ILE A 1 285 ? -11.250 13.012 21.408 1.00 79.12 285 ILE A C 1
ATOM 2290 O O . ILE A 1 285 ? -12.415 12.734 21.704 1.00 79.12 285 ILE A O 1
ATOM 2294 N N . GLY A 1 286 ? -10.939 14.068 20.651 1.00 65.31 286 GLY A N 1
ATOM 2295 C CA . GLY A 1 286 ? -11.936 14.970 20.078 1.00 65.31 286 GLY A CA 1
ATOM 2296 C C . GLY A 1 286 ? -12.906 14.258 19.134 1.00 65.31 286 GLY A C 1
ATOM 2297 O O . GLY A 1 286 ? -14.117 14.362 19.318 1.00 65.31 286 GLY A O 1
ATOM 2298 N N . GLN A 1 287 ? -12.392 13.487 18.172 1.00 76.62 287 GLN A N 1
ATOM 2299 C CA . GLN A 1 287 ? -13.213 12.736 17.213 1.00 76.62 287 GLN A CA 1
ATOM 2300 C C . GLN A 1 287 ? -14.101 11.707 17.911 1.00 76.62 287 GLN A C 1
ATOM 2302 O O . GLN A 1 287 ? -15.316 11.708 17.710 1.00 76.62 287 GLN A O 1
ATOM 2307 N N . LEU A 1 288 ? -13.535 10.906 18.818 1.00 86.06 288 LEU A N 1
ATOM 2308 C CA . LEU A 1 288 ? -14.307 9.963 19.624 1.00 86.06 288 LEU A CA 1
ATOM 2309 C C . LEU A 1 288 ? -15.441 10.672 20.368 1.00 86.06 288 LEU A C 1
ATOM 2311 O O . LEU A 1 288 ? -16.558 10.159 20.409 1.00 86.06 288 LEU A O 1
ATOM 2315 N N . SER A 1 289 ? -15.172 11.836 20.963 1.00 82.19 289 SER A N 1
ATOM 2316 C CA . SER A 1 289 ? -16.168 12.592 21.735 1.00 82.19 289 SER A CA 1
ATOM 2317 C C . SER A 1 289 ? -17.310 13.110 20.859 1.00 82.19 289 SER A C 1
ATOM 2319 O O . SER A 1 289 ? -18.472 13.051 21.262 1.00 82.19 289 SER A O 1
ATOM 2321 N N . VAL A 1 290 ? -16.995 13.576 19.648 1.00 76.44 290 VAL A N 1
ATOM 2322 C CA . VAL A 1 290 ? -17.986 14.060 18.675 1.00 76.44 290 VAL A CA 1
ATOM 2323 C C . VAL A 1 290 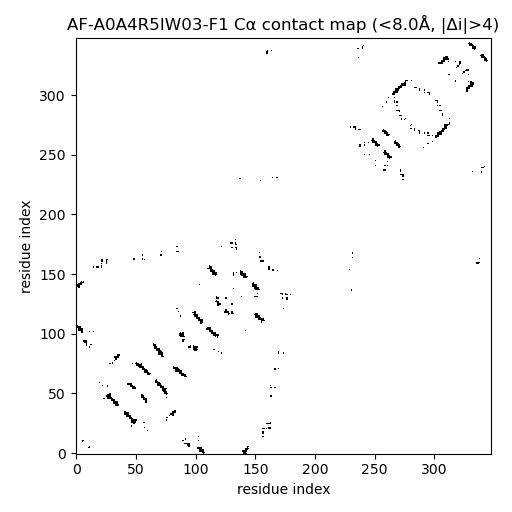? -18.841 12.909 18.136 1.00 76.44 290 VAL A C 1
ATOM 2325 O O . VAL A 1 290 ? -20.062 13.046 18.034 1.00 76.44 290 VAL A O 1
ATOM 2328 N N . HIS A 1 291 ? -18.233 11.759 17.838 1.00 82.00 291 HIS A N 1
ATOM 2329 C CA . HIS A 1 291 ? -18.908 10.645 17.166 1.00 82.00 291 HIS A CA 1
ATOM 2330 C C . HIS A 1 291 ? -19.602 9.650 18.110 1.00 82.00 291 HIS A C 1
ATOM 2332 O O . HIS A 1 291 ? -20.441 8.870 17.658 1.00 82.00 291 HIS A O 1
ATOM 2338 N N . ALA A 1 292 ? -19.364 9.718 19.425 1.00 87.94 292 ALA A N 1
ATOM 2339 C CA . ALA A 1 292 ? -20.015 8.838 20.400 1.00 87.94 292 ALA A CA 1
ATOM 2340 C C . ALA A 1 292 ? -21.550 8.956 20.412 1.00 87.94 292 ALA A C 1
ATOM 2342 O O . ALA A 1 292 ? -22.252 7.948 20.491 1.00 87.94 292 ALA A O 1
ATOM 2343 N N . SER A 1 293 ? -22.091 10.177 20.327 1.00 87.31 293 SER A N 1
ATOM 2344 C CA . SER A 1 293 ? -23.546 10.400 20.324 1.00 87.31 293 SER A CA 1
ATOM 2345 C C . SER A 1 293 ? -24.212 9.906 19.027 1.00 87.31 293 SER A C 1
ATOM 2347 O O . SER A 1 293 ? -25.176 9.141 19.123 1.00 87.31 293 SER A O 1
ATOM 2349 N N . PRO A 1 294 ? -23.699 10.237 17.823 1.00 82.50 294 PRO A N 1
ATOM 2350 C CA . PRO A 1 294 ? -24.145 9.614 16.576 1.00 82.50 294 PRO A CA 1
ATOM 2351 C C . PRO A 1 294 ? -24.085 8.080 16.594 1.00 82.50 294 PRO A C 1
ATOM 2353 O O . PRO A 1 294 ? -25.085 7.442 16.272 1.00 82.50 294 PRO A O 1
ATOM 2356 N N . ALA A 1 295 ? -22.974 7.483 17.041 1.00 82.19 295 ALA A N 1
ATOM 2357 C CA . ALA A 1 295 ? -22.826 6.027 17.112 1.00 82.19 295 ALA A CA 1
ATOM 2358 C C . ALA A 1 295 ? -23.849 5.381 18.063 1.00 82.19 295 ALA A C 1
ATOM 2360 O O . ALA A 1 295 ? -24.432 4.343 17.748 1.00 82.19 295 ALA A O 1
ATOM 2361 N N . ARG A 1 296 ? -24.132 6.027 19.203 1.00 92.06 296 ARG A N 1
ATOM 2362 C CA . ARG A 1 296 ? -25.161 5.581 20.155 1.00 92.06 296 ARG A CA 1
ATOM 2363 C C . ARG A 1 296 ? -26.554 5.613 19.538 1.00 92.06 296 ARG A C 1
ATOM 2365 O O . ARG A 1 296 ? -27.333 4.691 19.743 1.00 92.06 296 ARG A O 1
ATOM 2372 N N . LYS A 1 297 ? -26.877 6.672 18.790 1.00 88.81 297 LYS A N 1
ATOM 2373 C CA . LYS A 1 297 ? -28.170 6.794 18.100 1.00 88.81 297 LYS A CA 1
ATOM 2374 C C . LYS A 1 297 ? -28.325 5.752 16.996 1.00 88.81 297 LYS A C 1
ATOM 2376 O O . LYS A 1 297 ? -29.404 5.195 16.866 1.00 88.81 297 LYS A O 1
ATOM 2381 N N . PHE A 1 298 ? -27.260 5.503 16.236 1.00 85.50 298 PHE A N 1
ATOM 2382 C CA . PHE A 1 298 ? -27.252 4.530 15.146 1.00 85.50 298 PHE A CA 1
ATOM 2383 C C . PHE A 1 298 ? -27.444 3.097 15.657 1.00 85.50 298 PHE A C 1
ATOM 2385 O O . PHE A 1 298 ? -28.321 2.390 15.180 1.00 85.50 298 PHE A O 1
ATOM 2392 N N . THR A 1 299 ? -26.672 2.697 16.669 1.00 90.00 299 THR A N 1
ATOM 2393 C CA . THR A 1 299 ? -26.697 1.322 17.206 1.00 90.00 299 THR A CA 1
ATOM 2394 C C . THR A 1 299 ? -27.787 1.082 18.253 1.00 90.00 299 THR A C 1
ATOM 2396 O O . THR A 1 299 ? -28.057 -0.056 18.624 1.00 90.00 299 THR A O 1
ATOM 2399 N N . GLY A 1 300 ? -28.373 2.144 18.818 1.00 92.12 300 GLY A N 1
ATOM 2400 C CA . GLY A 1 300 ? -29.297 2.048 19.953 1.00 92.12 300 GLY A CA 1
ATOM 2401 C C . GLY A 1 300 ? -28.662 1.499 21.240 1.00 92.12 300 GLY A C 1
ATOM 2402 O O . GLY A 1 300 ? -29.384 1.116 22.160 1.00 92.12 300 GLY A O 1
ATOM 2403 N N . LYS A 1 301 ? -27.326 1.437 21.316 1.00 92.81 301 LYS A N 1
ATOM 2404 C CA . LYS A 1 301 ? -26.565 0.772 22.384 1.00 92.81 301 LYS A CA 1
ATOM 2405 C C . LYS A 1 301 ? -25.596 1.721 23.074 1.00 92.81 301 LYS A C 1
ATOM 2407 O O . LYS A 1 301 ? -25.157 2.716 22.499 1.00 92.81 301 LYS A O 1
ATOM 2412 N N . ASP A 1 302 ? -25.213 1.382 24.303 1.00 94.88 302 ASP A N 1
ATOM 2413 C CA . ASP A 1 302 ? -24.129 2.083 24.989 1.00 94.88 302 ASP A CA 1
ATOM 2414 C C . ASP A 1 302 ? -22.825 1.964 24.193 1.00 94.88 302 ASP A C 1
ATOM 2416 O O . ASP A 1 302 ? -22.468 0.885 23.722 1.00 94.88 302 ASP A O 1
ATOM 2420 N N . VAL A 1 303 ? -22.118 3.086 24.051 1.00 95.50 303 VAL A N 1
ATOM 2421 C CA . VAL A 1 303 ? -20.893 3.184 23.247 1.00 95.50 303 VAL A CA 1
ATOM 2422 C C . VAL A 1 303 ? -19.676 3.195 24.159 1.00 95.50 303 VAL A C 1
ATOM 2424 O O . VAL A 1 303 ? -19.555 4.062 25.026 1.00 95.50 303 VAL A O 1
ATOM 2427 N N . VAL A 1 304 ? -18.754 2.265 23.925 1.00 96.25 304 VAL A N 1
ATOM 2428 C CA . VAL A 1 304 ? -17.412 2.259 24.510 1.00 96.25 304 VAL A CA 1
ATOM 2429 C C . VAL A 1 304 ? -16.455 2.874 23.499 1.00 96.25 304 VAL A C 1
ATOM 2431 O O . VAL A 1 304 ? -16.298 2.360 22.397 1.00 96.25 304 VAL A O 1
ATOM 2434 N N . GLN A 1 305 ? -15.825 3.982 23.874 1.00 96.69 305 GLN A N 1
ATOM 2435 C CA . GLN A 1 305 ? -14.887 4.708 23.022 1.00 96.69 305 GLN A CA 1
ATOM 2436 C C . GLN A 1 305 ? -13.464 4.178 23.229 1.00 96.69 305 GLN A C 1
ATOM 2438 O O . GLN A 1 305 ? -12.989 4.070 24.366 1.00 96.69 305 GLN A O 1
ATOM 2443 N N . ILE A 1 306 ? -12.792 3.843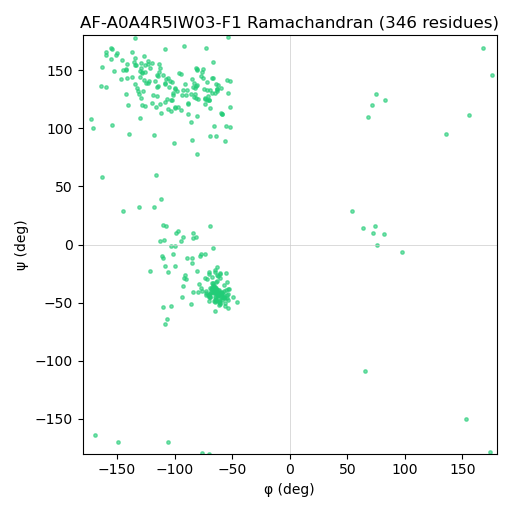 22.132 1.00 97.50 306 ILE A N 1
ATOM 2444 C CA . ILE A 1 306 ? -11.493 3.175 22.127 1.00 97.50 306 ILE A CA 1
ATOM 2445 C C . ILE A 1 306 ? -10.532 3.942 21.223 1.00 97.50 306 ILE A C 1
ATOM 2447 O O . ILE A 1 306 ? -10.808 4.168 20.047 1.00 97.50 306 ILE A O 1
ATOM 2451 N N . ILE A 1 307 ? -9.381 4.313 21.774 1.00 95.25 307 ILE A N 1
ATOM 2452 C CA . ILE A 1 307 ? -8.268 4.885 21.021 1.00 95.25 307 ILE A CA 1
ATOM 2453 C C . ILE A 1 307 ? -7.249 3.787 20.703 1.00 95.25 307 ILE A C 1
ATOM 2455 O O . ILE A 1 307 ? -6.857 3.020 21.588 1.00 95.25 307 ILE A O 1
ATOM 2459 N N . VAL A 1 308 ? -6.822 3.716 19.442 1.00 95.56 308 VAL A N 1
ATOM 2460 C CA . VAL A 1 308 ? -5.879 2.708 18.940 1.00 95.56 308 VAL A CA 1
ATOM 2461 C C . VAL A 1 308 ? -4.594 3.395 18.469 1.00 95.56 308 VAL A C 1
ATOM 2463 O O . VAL A 1 308 ? -4.636 4.214 17.550 1.00 95.56 308 VAL A O 1
ATOM 2466 N N . LEU A 1 309 ? -3.455 3.081 19.097 1.00 91.12 309 LEU A N 1
ATOM 2467 C CA . LEU A 1 309 ? -2.164 3.768 18.893 1.00 91.12 309 LEU A CA 1
ATOM 2468 C C . LEU A 1 309 ? -1.010 2.787 18.609 1.00 91.12 309 LEU A C 1
ATOM 2470 O O . LEU A 1 309 ? -1.075 1.643 19.042 1.00 91.12 309 LEU A O 1
ATOM 2474 N N . PRO A 1 310 ? 0.087 3.197 17.944 1.00 87.31 310 PRO A N 1
ATOM 2475 C CA . PRO A 1 310 ? 1.239 2.310 17.727 1.00 87.31 310 PRO A CA 1
ATOM 2476 C C . PRO A 1 310 ? 2.016 2.010 19.019 1.00 87.31 310 PRO A C 1
ATOM 2478 O O . PRO A 1 310 ? 2.721 1.014 19.120 1.00 87.31 310 PRO A O 1
ATOM 2481 N N . GLU A 1 311 ? 1.908 2.885 20.016 1.00 84.19 311 GLU A N 1
ATOM 2482 C CA . GLU A 1 311 ? 2.547 2.753 21.322 1.00 84.19 311 GLU A CA 1
ATOM 2483 C C . GLU A 1 311 ? 1.756 3.553 22.373 1.00 84.19 311 GLU A C 1
ATOM 2485 O O . GLU A 1 311 ? 0.984 4.449 22.008 1.00 84.19 311 GLU A O 1
ATOM 2490 N N . PRO A 1 312 ? 1.908 3.258 23.677 1.00 82.69 312 PRO A N 1
ATOM 2491 C CA . PRO A 1 312 ? 1.277 4.054 24.722 1.00 82.69 312 PRO A CA 1
ATOM 2492 C C . PRO A 1 312 ? 1.832 5.491 24.738 1.00 82.69 312 PRO A C 1
ATOM 2494 O O . PRO A 1 312 ? 3.049 5.670 24.653 1.00 82.69 312 PRO A O 1
ATOM 2497 N N . PRO A 1 313 ? 0.988 6.526 24.910 1.00 77.69 313 PRO A N 1
ATOM 2498 C CA . PRO A 1 313 ? 1.462 7.894 25.083 1.00 77.69 313 PRO A CA 1
ATOM 2499 C C . PRO A 1 313 ? 2.151 8.075 26.447 1.00 77.69 313 PRO A C 1
ATOM 2501 O O . PRO A 1 313 ? 2.247 7.152 27.260 1.00 77.69 313 PRO A O 1
ATOM 2504 N N . MET A 1 314 ? 2.633 9.291 26.731 1.00 70.75 314 MET A N 1
ATOM 2505 C CA . MET A 1 314 ? 3.231 9.614 28.034 1.00 70.75 314 MET A CA 1
ATOM 2506 C C . MET A 1 314 ? 2.299 9.213 29.187 1.00 70.75 314 MET A C 1
ATOM 2508 O O . MET A 1 314 ? 1.093 9.431 29.114 1.00 70.75 314 MET A O 1
ATOM 2512 N N . ARG A 1 315 ? 2.865 8.680 30.277 1.00 74.44 315 ARG A N 1
ATOM 2513 C CA . ARG A 1 315 ? 2.106 8.093 31.396 1.00 74.44 315 ARG A CA 1
ATOM 2514 C C . ARG A 1 315 ? 0.970 8.981 31.920 1.00 74.44 315 ARG A C 1
ATOM 2516 O O . ARG A 1 315 ? -0.144 8.500 32.051 1.00 74.44 315 ARG A O 1
ATOM 2523 N N . HIS A 1 316 ? 1.220 10.276 32.113 1.00 68.88 316 HIS A N 1
ATOM 2524 C CA . HIS A 1 316 ? 0.183 11.212 32.565 1.00 68.88 316 HIS A CA 1
ATOM 2525 C C . HIS A 1 316 ? -0.983 11.355 31.566 1.00 68.88 316 HIS A C 1
ATOM 2527 O O . HIS A 1 316 ? -2.118 11.552 31.975 1.00 68.88 316 HIS A O 1
ATOM 2533 N N . VAL A 1 317 ? -0.727 11.225 30.259 1.00 70.50 317 VAL A N 1
ATOM 2534 C CA . VAL A 1 317 ? -1.770 11.236 29.221 1.00 70.50 317 VAL A CA 1
ATOM 2535 C C . VAL A 1 317 ? -2.563 9.931 29.250 1.00 70.50 317 VAL A C 1
ATOM 2537 O O . VAL A 1 317 ? -3.782 9.964 29.126 1.00 70.50 317 VAL A O 1
ATOM 2540 N N . VAL A 1 318 ? -1.898 8.788 29.458 1.00 77.62 318 VAL A N 1
ATOM 2541 C CA . VAL A 1 318 ? -2.579 7.495 29.664 1.00 77.62 318 VAL A CA 1
ATOM 2542 C C . VAL A 1 318 ? -3.516 7.566 30.867 1.00 77.62 318 VAL A C 1
ATOM 2544 O O . VAL A 1 318 ? -4.664 7.135 30.765 1.00 77.62 318 VAL A O 1
ATOM 2547 N N . ASP A 1 319 ? -3.052 8.148 31.974 1.00 72.94 319 ASP A N 1
ATOM 2548 C CA . ASP A 1 319 ? -3.855 8.312 33.184 1.00 72.94 319 ASP A CA 1
ATOM 2549 C C . ASP A 1 319 ? -5.107 9.156 32.892 1.00 72.94 319 ASP A C 1
ATOM 2551 O O . ASP A 1 319 ? -6.210 8.728 33.228 1.00 72.94 319 ASP A O 1
ATOM 2555 N N . ILE A 1 320 ? -4.983 10.274 32.166 1.00 72.19 320 ILE A N 1
ATOM 2556 C CA . ILE A 1 320 ? -6.131 11.101 31.748 1.00 72.19 320 ILE A CA 1
ATOM 2557 C C . ILE A 1 320 ? -7.099 10.307 30.853 1.00 72.19 320 ILE A C 1
ATOM 2559 O O . ILE A 1 320 ? -8.303 10.287 31.108 1.00 72.19 320 ILE A O 1
ATOM 2563 N N . ILE A 1 321 ? -6.591 9.620 29.822 1.00 76.94 321 ILE A N 1
ATOM 2564 C CA . ILE A 1 321 ? -7.405 8.830 28.881 1.00 76.94 321 ILE A CA 1
ATOM 2565 C C . ILE A 1 321 ? -8.233 7.782 29.628 1.00 76.94 321 ILE A C 1
ATOM 2567 O O . ILE A 1 321 ? -9.441 7.678 29.417 1.00 76.94 321 ILE A O 1
ATOM 2571 N N . VAL A 1 322 ? -7.589 7.004 30.499 1.00 84.44 322 VAL A N 1
ATOM 2572 C CA . VAL A 1 322 ? -8.205 5.823 31.113 1.00 84.44 322 VAL A CA 1
ATOM 2573 C C . VAL A 1 322 ? -9.038 6.183 32.341 1.00 84.44 322 VAL A C 1
ATOM 2575 O O . VAL A 1 322 ? -10.112 5.612 32.533 1.00 84.44 322 VAL A O 1
ATOM 2578 N N . THR A 1 323 ? -8.562 7.100 33.185 1.00 77.62 323 THR A N 1
ATOM 2579 C CA . THR A 1 323 ? -9.195 7.384 34.484 1.00 77.62 323 THR A CA 1
ATOM 2580 C C . THR A 1 323 ? -10.191 8.535 34.418 1.00 77.62 323 THR A C 1
ATOM 2582 O O . THR A 1 323 ? -11.307 8.396 34.922 1.00 77.62 323 THR A O 1
ATOM 2585 N N . GLU A 1 324 ? -9.832 9.640 33.760 1.00 78.75 324 GLU A N 1
ATOM 2586 C CA . GLU A 1 324 ? -10.671 10.840 33.703 1.00 78.75 324 GLU A CA 1
ATOM 2587 C C . GLU A 1 324 ? -11.688 10.747 32.566 1.00 78.75 324 GLU A C 1
ATOM 2589 O O . GLU A 1 324 ? -12.890 10.893 32.787 1.00 78.75 324 GLU A O 1
ATOM 2594 N N . LEU A 1 325 ? -11.216 10.439 31.354 1.00 80.25 325 LEU A N 1
ATOM 2595 C CA . LEU A 1 325 ? -12.058 10.371 30.156 1.00 80.25 325 LEU A CA 1
ATOM 2596 C C . LEU A 1 325 ? -12.748 9.014 29.982 1.00 80.25 325 LEU A C 1
ATOM 2598 O O . LEU A 1 325 ? -13.661 8.891 29.167 1.00 80.25 325 LEU A O 1
ATOM 2602 N N . ARG A 1 326 ? -12.333 8.001 30.756 1.00 90.50 326 ARG A N 1
ATOM 2603 C CA . ARG A 1 326 ? -12.862 6.624 30.719 1.00 90.50 326 ARG A CA 1
ATOM 2604 C C . ARG A 1 326 ? -12.827 5.990 29.323 1.00 90.50 326 ARG A C 1
ATOM 2606 O O . ARG A 1 326 ? -13.641 5.120 29.013 1.00 90.50 326 ARG A O 1
ATOM 2613 N N . LEU A 1 327 ? -11.872 6.403 28.496 1.00 92.12 327 LEU A N 1
ATOM 2614 C CA . LEU A 1 327 ? -11.609 5.810 27.192 1.00 92.12 327 LEU A CA 1
ATOM 2615 C C . LEU A 1 327 ? -10.771 4.541 27.367 1.00 92.12 327 LEU A C 1
ATOM 2617 O O . LEU A 1 327 ? -9.968 4.413 28.296 1.00 92.12 327 LEU A O 1
ATOM 2621 N N . ARG A 1 328 ? -10.933 3.587 26.453 1.00 95.31 328 ARG A N 1
ATOM 2622 C CA . ARG A 1 328 ? -10.063 2.408 26.389 1.00 95.31 328 ARG A CA 1
ATOM 2623 C C . ARG A 1 328 ? -8.884 2.691 25.469 1.00 95.31 328 ARG A C 1
ATOM 2625 O O . ARG A 1 328 ? -9.066 3.264 24.404 1.00 95.31 328 ARG A O 1
ATOM 2632 N N . LEU A 1 329 ? -7.693 2.264 25.875 1.00 94.00 329 LEU A N 1
ATOM 2633 C CA . LEU A 1 329 ? -6.482 2.345 25.063 1.00 94.00 329 LEU A CA 1
ATOM 2634 C C . LEU A 1 329 ? -6.114 0.945 24.569 1.00 94.00 329 LEU A C 1
ATOM 2636 O O . LEU A 1 329 ? -5.930 0.032 25.374 1.00 94.00 329 LEU A O 1
ATOM 2640 N N . VAL A 1 330 ? -5.980 0.810 23.255 1.00 95.88 330 VAL A N 1
ATOM 2641 C CA . VAL A 1 330 ? -5.428 -0.364 22.575 1.00 95.88 330 VAL A CA 1
ATOM 2642 C C . VAL A 1 330 ? -4.163 0.075 21.853 1.00 95.88 330 VAL A C 1
ATOM 2644 O O . VAL A 1 330 ? -4.113 1.167 21.284 1.00 95.88 330 VAL A O 1
ATOM 2647 N N . THR A 1 331 ? -3.136 -0.769 21.865 1.00 93.88 331 THR A N 1
ATOM 2648 C CA . THR A 1 331 ? -1.938 -0.537 21.056 1.00 93.88 331 THR A CA 1
ATOM 2649 C C . THR A 1 331 ? -1.801 -1.573 19.957 1.00 93.88 331 THR A C 1
ATOM 2651 O O . THR A 1 331 ? -2.274 -2.696 20.113 1.00 93.88 331 THR A O 1
ATOM 2654 N N . PHE A 1 332 ? -1.155 -1.217 18.851 1.00 92.88 332 PHE A N 1
ATOM 2655 C CA . PHE A 1 332 ? -0.862 -2.144 17.763 1.00 92.88 332 PHE A CA 1
ATOM 2656 C C . PHE A 1 332 ? 0.625 -2.158 17.419 1.00 92.88 332 PHE A C 1
ATOM 2658 O O . PHE A 1 332 ? 1.331 -1.169 17.594 1.00 92.88 332 PHE A O 1
ATOM 2665 N N . SER A 1 333 ? 1.086 -3.271 16.865 1.00 88.19 333 SER A N 1
ATOM 2666 C CA . SER A 1 333 ? 2.421 -3.406 16.288 1.00 88.19 333 SER A CA 1
ATOM 2667 C C . SER A 1 333 ? 2.355 -4.127 14.950 1.00 88.19 333 SER A C 1
ATOM 2669 O O . SER A 1 333 ? 1.417 -4.879 14.691 1.00 88.19 333 SER A O 1
ATOM 2671 N N . PHE A 1 334 ? 3.366 -3.903 14.116 1.00 80.31 334 PHE A N 1
ATOM 2672 C CA . PHE A 1 334 ? 3.578 -4.663 12.890 1.00 80.31 334 PHE A CA 1
ATOM 2673 C C . PHE A 1 334 ? 4.647 -5.732 13.124 1.00 80.31 334 PHE A C 1
ATOM 2675 O O . PHE A 1 334 ? 5.695 -5.426 13.699 1.00 80.31 334 PHE A O 1
ATOM 2682 N N . ASP A 1 335 ? 4.407 -6.958 12.663 1.00 79.06 335 ASP A N 1
ATOM 2683 C CA . ASP A 1 335 ? 5.450 -7.984 12.597 1.00 79.06 335 ASP A CA 1
ATOM 2684 C C . ASP A 1 335 ? 6.417 -7.748 11.416 1.00 79.06 335 ASP A C 1
ATOM 2686 O O . ASP A 1 335 ? 6.294 -6.790 10.645 1.00 79.06 335 ASP A O 1
ATOM 2690 N N . GLU A 1 336 ? 7.407 -8.630 11.257 1.00 60.81 336 GLU A N 1
ATOM 2691 C CA . GLU A 1 336 ? 8.402 -8.523 10.181 1.00 60.81 336 GLU A CA 1
ATOM 2692 C C . GLU A 1 336 ? 7.802 -8.640 8.768 1.00 60.81 336 GLU A C 1
ATOM 2694 O O . GLU A 1 336 ? 8.435 -8.228 7.793 1.00 60.81 336 GLU A O 1
ATOM 2699 N N . GLN A 1 337 ? 6.596 -9.195 8.648 1.00 63.09 337 GLN A N 1
ATOM 2700 C CA . GLN A 1 337 ? 5.846 -9.382 7.409 1.00 63.09 337 GLN A CA 1
ATOM 2701 C C . GLN A 1 337 ? 4.764 -8.299 7.212 1.00 63.09 337 GLN A C 1
ATOM 2703 O O . GLN A 1 337 ? 4.091 -8.273 6.176 1.00 63.09 337 GLN A O 1
ATOM 2708 N N . GLY A 1 338 ? 4.625 -7.376 8.168 1.00 66.75 338 GLY A N 1
ATOM 2709 C CA . GLY A 1 338 ? 3.647 -6.296 8.177 1.00 66.75 338 GLY A CA 1
ATOM 2710 C C . GLY A 1 338 ? 2.256 -6.704 8.671 1.00 66.75 338 GLY A C 1
ATOM 2711 O O . GLY A 1 338 ? 1.330 -5.902 8.536 1.00 66.75 338 GLY A O 1
ATOM 2712 N N . ALA A 1 339 ? 2.062 -7.909 9.212 1.00 76.00 339 ALA A N 1
ATOM 2713 C CA . ALA A 1 339 ? 0.804 -8.257 9.865 1.00 76.00 339 ALA A CA 1
ATOM 2714 C C . ALA A 1 339 ? 0.623 -7.412 11.134 1.00 76.00 339 ALA A C 1
ATOM 2716 O O . ALA A 1 339 ? 1.595 -7.096 11.823 1.00 76.00 339 ALA A O 1
ATOM 2717 N N . VAL A 1 340 ? -0.618 -7.011 11.409 1.00 86.06 340 VAL A N 1
ATOM 2718 C CA . VAL A 1 340 ? -0.956 -6.171 12.562 1.00 86.06 340 VAL A CA 1
ATOM 2719 C C . VAL A 1 340 ? -1.339 -7.070 13.728 1.00 86.06 340 VAL A C 1
ATOM 2721 O O . VAL A 1 340 ? -2.154 -7.970 13.566 1.00 86.06 340 VAL A O 1
ATOM 2724 N N . SER A 1 341 ? -0.785 -6.799 14.905 1.00 90.12 341 SER A N 1
ATOM 2725 C CA . SER A 1 341 ? -1.181 -7.434 16.162 1.00 90.12 341 SER A CA 1
ATOM 2726 C C . SER A 1 341 ? -1.620 -6.380 17.169 1.00 90.12 341 SER A C 1
ATOM 2728 O O . SER A 1 341 ? -0.962 -5.343 17.287 1.00 90.12 341 SER A O 1
ATOM 2730 N N . PHE A 1 342 ? -2.673 -6.660 17.938 1.00 93.75 342 PHE A N 1
ATOM 2731 C CA . PHE A 1 342 ? -3.211 -5.737 18.939 1.00 93.75 342 PHE A CA 1
ATOM 2732 C C . PHE A 1 342 ? -2.911 -6.189 20.367 1.00 93.75 342 PHE A C 1
ATOM 2734 O O . PHE A 1 342 ? -3.003 -7.365 20.710 1.00 93.75 342 PHE A O 1
ATOM 2741 N N . GLN A 1 343 ? -2.622 -5.225 21.236 1.00 91.62 343 GLN A N 1
ATOM 2742 C CA . GLN A 1 343 ? -2.490 -5.418 22.672 1.00 91.62 343 GLN A CA 1
ATOM 2743 C C . GLN A 1 343 ? -3.586 -4.631 23.397 1.00 91.62 343 GLN A C 1
ATOM 2745 O O . GLN A 1 343 ? -3.751 -3.429 23.194 1.00 91.62 343 GLN A O 1
ATOM 2750 N N . GLY A 1 344 ? -4.325 -5.319 24.272 1.00 87.44 344 GLY A N 1
ATOM 2751 C CA . GLY A 1 344 ? -5.424 -4.742 25.055 1.00 87.44 344 GLY A CA 1
ATOM 2752 C C . GLY A 1 344 ? -6.822 -4.975 24.475 1.00 87.44 344 GLY A C 1
ATOM 2753 O O . GLY A 1 344 ? -7.796 -4.677 25.160 1.00 87.44 344 GLY A O 1
ATOM 2754 N N . LEU A 1 345 ? -6.930 -5.556 23.274 1.00 87.44 345 LEU A N 1
ATOM 2755 C CA . LEU A 1 345 ? -8.213 -5.847 22.621 1.00 87.44 345 LEU A CA 1
ATOM 2756 C C . LEU A 1 345 ? -9.061 -6.864 23.407 1.00 87.44 345 LEU A C 1
ATOM 2758 O O . LEU A 1 345 ? -10.253 -6.672 23.602 1.00 87.44 345 LEU A O 1
ATOM 2762 N N . ASN A 1 346 ? -8.418 -7.879 23.987 1.00 79.50 346 ASN A N 1
ATOM 2763 C CA . ASN A 1 346 ? -9.048 -8.909 24.822 1.00 79.50 346 ASN A CA 1
ATOM 2764 C C . ASN A 1 346 ? -9.629 -8.404 26.159 1.00 79.50 346 ASN A C 1
ATOM 2766 O O . ASN A 1 346 ? -10.158 -9.194 26.939 1.00 79.50 346 ASN A O 1
ATOM 2770 N N . ARG A 1 347 ? -9.463 -7.116 26.478 1.00 75.44 347 ARG A N 1
ATOM 2771 C CA . ARG A 1 347 ? -9.964 -6.485 27.709 1.00 75.44 347 ARG A CA 1
ATOM 2772 C C . ARG A 1 347 ? -11.125 -5.526 27.448 1.00 75.44 347 ARG A C 1
ATOM 2774 O O . ARG A 1 347 ? -11.520 -4.817 28.379 1.00 75.44 347 ARG A O 1
ATOM 2781 N N . LEU A 1 348 ? -11.592 -5.439 26.200 1.00 78.69 348 LEU A N 1
ATOM 2782 C CA . LEU A 1 348 ? -12.636 -4.503 25.805 1.00 78.69 348 LEU A CA 1
ATOM 2783 C C . LEU A 1 348 ? -13.977 -4.866 26.402 1.00 78.69 348 LEU A C 1
ATOM 2785 O O . LEU A 1 348 ? -14.350 -6.056 26.456 1.00 78.69 348 LEU A O 1
#

Radius of gyration: 23.47 Å; Cα contacts (8 Å, |Δi|>4): 590; chains: 1; bounding box: 51×58×61 Å

pLDDT: mean 77.09, std 21.21, range [22.05, 97.5]

Solvent-accessible surface area (backbone atoms only — not comparable to full-atom values): 20027 Å² total; per-residue (Å²): 129,59,28,32,50,62,60,54,31,68,57,49,53,52,53,48,52,48,41,50,54,49,42,58,69,51,26,73,39,77,49,79,42,43,38,44,53,99,92,48,72,48,79,44,70,34,30,20,51,46,74,44,72,75,14,41,34,42,36,73,52,74,61,101,58,31,37,44,31,42,29,29,52,40,40,60,95,55,91,67,71,32,51,68,61,44,61,48,24,39,42,56,75,58,66,50,86,89,39,21,29,47,42,32,30,32,68,90,79,65,48,52,29,38,28,32,55,35,69,46,66,85,90,58,76,52,57,44,66,59,48,41,63,56,37,52,88,34,56,41,61,22,39,50,91,95,39,82,42,72,29,35,57,59,38,45,54,84,44,84,39,36,58,56,42,52,41,54,50,41,48,53,55,49,54,39,50,52,53,50,59,54,48,62,68,66,58,83,72,79,82,87,88,87,90,86,89,88,82,89,83,90,83,90,88,81,92,82,84,86,79,92,74,79,77,83,90,65,90,66,84,73,78,73,74,88,76,87,54,60,64,67,48,47,54,50,48,51,51,49,53,47,63,77,38,53,92,60,33,54,76,47,70,55,100,88,41,71,37,35,35,44,34,96,83,33,26,41,38,42,36,77,37,85,46,47,48,71,67,51,49,53,50,41,53,50,50,48,64,66,46,44,60,59,51,24,65,73,69,75,29,58,63,47,45,31,44,34,20,56,45,84,48,60,67,73,56,46,48,42,39,46,69,73,68,61,34,44,74,31,32,36,48,66,51,89,76,59,53,72,48,74,47,56,65,95,73,112

Foldseek 3Di:
DFKAWDFDLVVVVVLVVLLVVLLQVQFPDWDWAWADDPVGIDTDIKGWNDQDAFTKIWDWDDDPFKIWIFIGTGGPPDHDHTYTLDIQMATNHGGDLQGFWTWMQGPPPRFIFIWTQQQDDDPHTDDSVQLCVLQVVQWDWHHDPPDTGIIRTQGTSPDLQRSVSNVLVSVSSVVSSVVVVVVVVVPPDDDDDYDDDDDDDDDDDPPDDDDDDDPDPDDDPDPPPPDDPFVSLLLLQLVLLCVVCVVAADWDDDPLFSIWGQGPAAIEGEDEGAAQDPVRLVVLLVSQVVCQVVSCVVNVHHYAYEYEYQDHHDPVSVCCCCPVVVHHYKHWHADSNGHIDIDRPVVD

Sequence (348 aa):
MTYREVDDSKLIQQHHKKLSAALIRGGKFREKRIIGYPSGHTTRPVNFLNNGEDSVWYCSWKNNEEIVNLFGRGKYGANHTLLIDLQFNYAL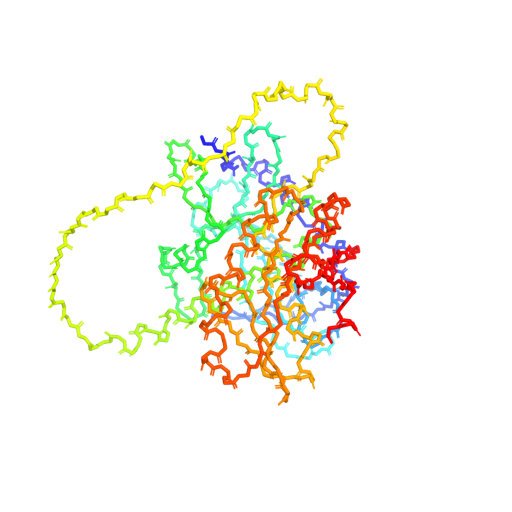NKAKKSLGGAFLEEIETGEISLAHRGIVTVINRIPKEVALDAMASHVVEAQSGRKSTEFLLVADLESRSLLRDIGEFSIELRDSVRGVEVEEHEDARFDSPSISKEKRSKRDGFDKLKDYFKEFTGERKSYKPKRIYSKSNHGKIVEALRNELLDEGEAFKSREIDLVVEQKKRALLFEVKTAADTQSVYTAIGQLSVHASPARKFTGKDVVQIIVLPEPPMRHVVDIIVTELRLRLVTFSFDEQGAVSFQGLNRL

Secondary structure (DSSP, 8-state):
--EEE---HHHHHHHHHHHHHHHHHH--EEEEEEEEETTEEEEEEEEESSSSTTEEEEEEEE-SSEEEEEEEEE-TT--SPEEEEEE--EESSS--TTSSEEEEEETTT--EEEEE-S-EESSSEEPHHHHHHHTTTTEEEEEETTEEEEEEEEEETT-TTHHHHHHHHHHHHHHHHHHHHHHHHH-SS------------------S-------------------S-HHHHHHHHHHHHHHHHTTTEEEE--SS-SEEEEESS-EEEEEE-S--SHHHHHHHHHHHHHHHHHHHHHHSSPEEEEEEESS---HHHHHIIIIIS--EEEEEEE-TT--EEEESGGG-

Nearest PDB structures (foldseek):
  1wtd-assembly1_A  TM=5.771E-01  e=5.387E-01  Escherichia coli
  9ix4-assembly1_B  TM=5.159E-01  e=4.801E-01  Lacticaseibacillus
  6wan-assembly2_B  TM=5.164E-01  e=1.278E+00  Acinetobacter baumannii
  5amr-assembly1_A  TM=4.150E-01  e=8.060E-01  La Crosse virus

Mean predicted aligned error: 16.03 Å